Protein AF-A0ABD6MCD5-F1 (afdb_monomer_lite)

Sequence (245 aa):
MKTPCPHPTKSRYATLEAANKAAHRVTHQAGLPLRPYECPCSWWHLTKTPAPAALPTASDATLADIQRLASLPDIDFRNIVAADARGEGKPGDRGALRAKQNLTRWKRCLGQLHKDLNDQFQENRGNPSLLAEDWRKRATGYRETLALRLSESRRLKAEVHAEMVRNQEYKKHDAEVAAAAGATVQELRAHAGEVAKERLINAHQPEFRRYLIDAYAELGISLPARIRRRIAESATEVLTEGQAS

pLDDT: mean 87.68, std 11.64, range [43.66, 98.38]

Foldseek 3Di:
DFDPFPCPPFDWAQDLVVQVVVQVVCCVPVVQRWHWDQTSRRTITIDSPDPCPPQQALVLADPVLLVVLLPDDLVVVLVQLLCVLVVNHDSHSSSSCLDPSNLVSSLVSLVVVLVVLVVVVVVLPPVPDPVSVSVVVVSVSSNVSSVVSNVSSVVSNVVVVVVVVVVVVVVVVLQVVQVVVVHGSVVVVVVVVVVVVVVVCVVCVVVVLVVVCVVCVVVVHDDDPVSVVVVVVVVVVVVVVVVVD

Radius of gyration: 32.12 Å; chains: 1; bounding box: 72×56×84 Å

Structure (mmCIF, N/CA/C/O backbone):
data_AF-A0ABD6MCD5-F1
#
_entry.id   AF-A0ABD6MCD5-F1
#
loop_
_atom_site.group_PDB
_atom_site.id
_atom_site.type_symbol
_atom_site.label_atom_id
_atom_site.label_alt_id
_atom_site.label_comp_id
_atom_site.label_asym_id
_atom_site.label_entity_id
_atom_site.label_seq_id
_atom_site.pdbx_PDB_ins_code
_atom_site.Cartn_x
_atom_site.Cartn_y
_atom_site.Cartn_z
_atom_site.occupancy
_atom_site.B_iso_or_equiv
_atom_site.auth_seq_id
_atom_site.auth_comp_id
_atom_site.auth_asym_id
_atom_site.auth_atom_id
_atom_site.pdbx_PDB_model_num
ATOM 1 N N . MET A 1 1 ? -17.722 41.455 2.560 1.00 50.22 1 MET A N 1
ATOM 2 C CA . MET A 1 1 ? -18.862 40.829 3.270 1.00 50.22 1 MET A CA 1
ATOM 3 C C . MET A 1 1 ? -18.398 39.488 3.825 1.00 50.22 1 MET A C 1
ATOM 5 O O . MET A 1 1 ? -17.823 38.728 3.063 1.00 50.22 1 MET A O 1
ATOM 9 N N . LYS A 1 2 ? -18.547 39.221 5.132 1.00 54.47 2 LYS A N 1
ATOM 10 C CA . LYS A 1 2 ? -18.167 37.922 5.724 1.00 54.47 2 LYS A CA 1
ATOM 11 C C . LYS A 1 2 ? -19.252 36.892 5.418 1.00 54.47 2 LYS A C 1
ATOM 13 O O . LYS A 1 2 ? -20.419 37.151 5.700 1.00 54.47 2 LYS A O 1
ATOM 18 N N . THR A 1 3 ? -18.869 35.749 4.863 1.00 74.19 3 THR A N 1
ATOM 19 C CA . THR A 1 3 ? -19.780 34.632 4.595 1.00 74.19 3 THR A CA 1
ATOM 20 C C . THR A 1 3 ? -20.388 34.146 5.919 1.00 74.19 3 THR A C 1
ATOM 22 O O . THR A 1 3 ? -19.634 33.924 6.876 1.00 74.19 3 THR A O 1
ATOM 25 N N . PRO A 1 4 ? -21.723 34.002 6.032 1.00 80.38 4 PRO A N 1
ATOM 26 C CA . PRO A 1 4 ? -22.342 33.466 7.239 1.00 80.38 4 PRO A CA 1
ATOM 27 C C . PRO A 1 4 ? -21.796 32.065 7.524 1.00 80.38 4 PRO A C 1
ATOM 29 O O . PRO A 1 4 ? -21.565 31.271 6.611 1.00 80.38 4 PRO A O 1
ATOM 32 N N . CYS A 1 5 ? -21.544 31.769 8.800 1.00 80.50 5 CYS A N 1
ATOM 33 C CA . CYS A 1 5 ? -20.981 30.478 9.171 1.00 80.50 5 CYS A CA 1
ATOM 34 C C . CYS A 1 5 ? -21.972 29.354 8.830 1.00 80.50 5 CYS A C 1
ATOM 36 O O . CYS A 1 5 ? -23.106 29.412 9.305 1.00 80.50 5 CYS A O 1
ATOM 38 N N . PRO A 1 6 ? -21.554 28.303 8.099 1.00 81.00 6 PRO A N 1
ATOM 39 C CA . PRO A 1 6 ? -22.401 27.140 7.823 1.00 81.00 6 PRO A CA 1
ATOM 40 C C . PRO A 1 6 ? -22.772 26.353 9.092 1.00 81.00 6 PRO A C 1
ATOM 42 O O . PRO A 1 6 ? -23.661 25.505 9.067 1.00 81.00 6 PRO A O 1
ATOM 45 N N . HIS A 1 7 ? -22.098 26.618 10.217 1.00 79.88 7 HIS A N 1
ATOM 46 C CA . HIS A 1 7 ? -22.326 25.957 11.500 1.00 79.88 7 HIS A CA 1
ATOM 47 C C . HIS A 1 7 ? -22.384 26.974 12.655 1.00 79.88 7 HIS A C 1
ATOM 49 O O . HIS A 1 7 ? -21.466 27.025 13.478 1.00 79.88 7 HIS A O 1
ATOM 55 N N . PRO A 1 8 ? -23.450 27.788 12.747 1.00 81.44 8 PRO A N 1
ATOM 56 C CA . PRO A 1 8 ? -23.533 28.886 13.715 1.00 81.44 8 PRO A CA 1
ATOM 57 C C . PRO A 1 8 ? -23.581 28.415 15.177 1.00 81.44 8 PRO A C 1
ATOM 59 O O . PRO A 1 8 ? -23.237 29.174 16.076 1.00 81.44 8 PRO A O 1
ATOM 62 N N . THR A 1 9 ? -23.969 27.161 15.419 1.00 82.88 9 THR A N 1
ATOM 63 C CA . THR A 1 9 ? -24.067 26.556 16.755 1.00 82.88 9 THR A CA 1
ATOM 64 C C . THR A 1 9 ? -22.743 25.994 17.279 1.00 82.88 9 THR A C 1
ATOM 66 O O . THR A 1 9 ? -22.656 25.631 18.450 1.00 82.88 9 THR A O 1
ATOM 69 N N . LYS A 1 10 ? -21.700 25.895 16.442 1.00 83.88 10 LYS A N 1
ATOM 70 C CA . LYS A 1 10 ? -20.384 25.399 16.869 1.00 83.88 10 LYS A CA 1
ATOM 71 C C . LYS A 1 10 ? -19.563 26.519 17.502 1.00 83.88 10 LYS A C 1
ATOM 73 O O . LYS A 1 10 ? -19.520 27.634 16.983 1.00 83.88 10 LYS A O 1
ATOM 78 N N . SER A 1 11 ? -18.814 26.186 18.553 1.00 88.62 11 SER A N 1
ATOM 79 C CA . SER A 1 1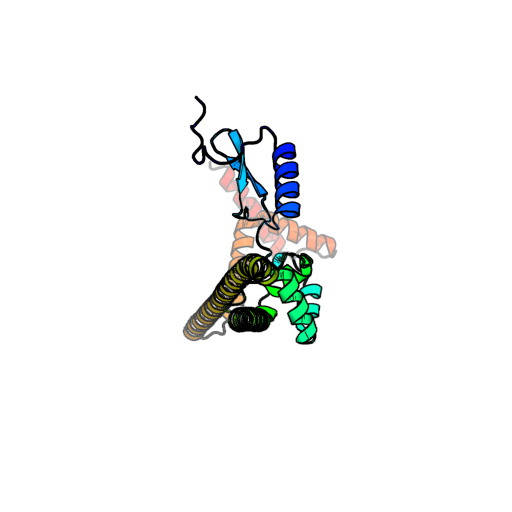1 ? -17.797 27.074 19.126 1.00 88.62 11 SER A CA 1
ATOM 80 C C . SER A 1 11 ? -16.834 27.576 18.046 1.00 88.62 11 SER A C 1
ATOM 82 O O . SER A 1 11 ? -16.427 26.803 17.172 1.00 88.62 11 SER A O 1
ATOM 84 N N . ARG A 1 12 ? -16.484 28.864 18.120 1.00 92.31 12 ARG A N 1
ATOM 85 C CA . ARG A 1 12 ? -15.612 29.580 17.177 1.00 92.31 12 ARG A CA 1
ATOM 86 C C . ARG A 1 12 ? -14.391 30.145 17.901 1.00 92.31 12 ARG A C 1
ATOM 88 O O . ARG A 1 12 ? -14.530 30.670 19.004 1.00 92.31 12 ARG A O 1
ATOM 95 N N . TYR A 1 13 ? -13.221 30.069 17.277 1.00 94.25 13 TYR A N 1
ATOM 96 C CA . TYR A 1 13 ? -11.951 30.528 17.845 1.00 94.25 13 TYR A CA 1
ATOM 97 C C . TYR A 1 13 ? -11.236 31.456 16.862 1.00 94.25 13 TYR A C 1
ATOM 99 O O . TYR A 1 13 ? -11.195 31.182 15.663 1.00 94.25 13 TYR A O 1
ATOM 107 N N . ALA A 1 14 ? -10.712 32.575 17.365 1.00 91.31 14 ALA A N 1
ATOM 108 C CA . ALA A 1 14 ? -10.082 33.599 16.529 1.00 91.31 14 ALA A CA 1
ATOM 109 C C . ALA A 1 14 ? -8.729 33.145 15.959 1.00 91.31 14 ALA A C 1
ATOM 111 O O . ALA A 1 14 ? -8.328 33.592 14.892 1.00 91.31 14 ALA A O 1
ATOM 112 N N . THR A 1 15 ? -8.031 32.248 16.660 1.00 93.12 15 THR A N 1
ATOM 113 C CA . THR A 1 15 ? -6.702 31.761 16.281 1.00 93.12 15 THR A CA 1
ATOM 114 C C . THR A 1 15 ? -6.644 30.237 16.317 1.00 93.12 15 THR A C 1
ATOM 116 O O . THR A 1 15 ? -7.349 29.589 17.101 1.00 93.12 15 THR A O 1
ATOM 119 N N . LEU A 1 16 ? -5.752 29.666 15.502 1.00 90.69 16 LEU A N 1
ATOM 120 C CA . LEU A 1 16 ? -5.447 28.234 15.507 1.00 90.69 16 LEU A CA 1
ATOM 121 C C . LEU A 1 16 ? -4.972 27.764 16.891 1.00 90.69 16 LEU A C 1
ATOM 123 O O . LEU A 1 16 ? -5.371 26.699 17.354 1.00 90.69 16 LEU A O 1
ATOM 127 N N . GLU A 1 17 ? -4.166 28.567 17.589 1.00 90.62 17 GLU A N 1
ATOM 128 C CA . GLU A 1 17 ? -3.659 28.231 18.924 1.00 90.62 17 GLU A CA 1
ATOM 129 C C . GLU A 1 17 ? -4.789 28.092 19.958 1.00 90.62 17 GLU A C 1
ATOM 131 O O . GLU A 1 17 ? -4.829 27.118 20.713 1.00 90.62 17 GLU A O 1
ATOM 136 N N . ALA A 1 18 ? -5.753 29.021 19.963 1.00 90.25 18 ALA A N 1
ATOM 137 C CA . ALA A 1 18 ? -6.913 28.950 20.849 1.00 90.25 18 ALA A CA 1
ATOM 138 C C . ALA A 1 18 ? -7.783 27.721 20.543 1.00 90.25 18 ALA A C 1
ATOM 140 O O . ALA A 1 18 ? -8.255 27.041 21.459 1.00 90.25 18 ALA A O 1
ATOM 141 N N . ALA A 1 19 ? -7.946 27.401 19.258 1.00 91.62 19 ALA A N 1
ATOM 142 C CA . ALA A 1 19 ? -8.686 26.230 18.814 1.00 91.62 19 ALA A CA 1
ATOM 143 C C . ALA A 1 19 ? -7.975 24.919 19.208 1.00 91.62 19 ALA A C 1
ATOM 145 O O . ALA A 1 19 ? -8.620 24.007 19.719 1.00 91.62 19 ALA A O 1
ATOM 146 N N . ASN A 1 20 ? -6.647 24.841 19.070 1.00 86.25 20 ASN A N 1
ATOM 147 C CA . ASN A 1 20 ? -5.841 23.703 19.528 1.00 86.25 20 ASN A CA 1
ATOM 148 C C . ASN A 1 20 ? -5.942 23.503 21.046 1.00 86.25 20 ASN A C 1
ATOM 150 O O . ASN A 1 20 ? -6.197 22.391 21.506 1.00 86.25 20 ASN A O 1
ATOM 154 N N . LYS A 1 21 ? -5.819 24.573 21.843 1.00 87.44 21 LYS A N 1
ATOM 155 C CA . LYS A 1 21 ? -5.989 24.496 23.307 1.00 87.44 21 LYS A CA 1
ATOM 156 C C . LYS A 1 21 ? -7.377 23.972 23.688 1.00 87.44 21 LYS A C 1
ATOM 158 O O . LYS A 1 21 ? -7.499 23.140 24.588 1.00 87.44 21 LYS A O 1
ATOM 163 N N . ALA A 1 22 ? -8.424 24.417 22.993 1.00 89.31 22 ALA A N 1
ATOM 164 C CA . ALA A 1 22 ? -9.779 23.921 23.208 1.00 89.31 22 ALA A CA 1
ATOM 165 C C . ALA A 1 22 ? -9.942 22.450 22.787 1.00 89.31 22 ALA A C 1
ATOM 167 O O . ALA A 1 22 ? -10.543 21.669 23.523 1.00 89.31 22 ALA A O 1
ATOM 168 N N . ALA A 1 23 ? -9.361 22.054 21.653 1.00 85.56 23 ALA A N 1
ATOM 169 C CA . ALA A 1 23 ? -9.350 20.674 21.179 1.00 85.56 23 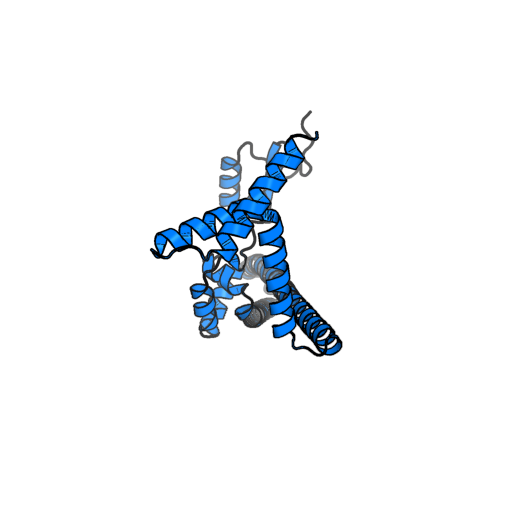ALA A CA 1
ATOM 170 C C . ALA A 1 23 ? -8.693 19.725 22.191 1.00 85.56 23 ALA A C 1
ATOM 172 O O . ALA A 1 23 ? -9.277 18.695 22.531 1.00 85.56 23 ALA A O 1
ATOM 173 N N . HIS A 1 24 ? -7.531 20.099 22.736 1.00 80.12 24 HIS A N 1
ATOM 174 C CA . HIS A 1 24 ? -6.849 19.334 23.782 1.00 80.12 24 HIS A CA 1
ATOM 175 C C . HIS A 1 24 ? -7.705 19.194 25.042 1.00 80.12 24 HIS A C 1
ATOM 177 O O . HIS A 1 24 ? -7.840 18.092 25.570 1.00 80.12 24 HIS A O 1
ATOM 183 N N . ARG A 1 25 ? -8.341 20.284 25.490 1.00 80.31 25 ARG A N 1
ATOM 184 C CA . ARG A 1 25 ? -9.218 20.265 26.669 1.00 80.31 25 ARG A CA 1
ATOM 185 C C . ARG A 1 25 ? -10.399 19.311 26.489 1.00 80.31 25 ARG A C 1
ATOM 187 O O . ARG A 1 25 ? -10.657 18.497 27.368 1.00 80.31 25 ARG A O 1
ATOM 194 N N . VAL A 1 26 ? -11.085 19.376 25.348 1.00 78.12 26 VAL A N 1
ATOM 195 C CA . VAL A 1 26 ? -12.234 18.500 25.065 1.00 78.12 26 VAL A CA 1
ATOM 196 C C . VAL A 1 26 ? -11.796 17.048 24.875 1.00 78.12 26 VAL A C 1
ATOM 198 O O . VAL A 1 26 ? -12.474 16.143 25.354 1.00 78.12 26 VAL A O 1
ATOM 201 N N . THR A 1 27 ? -10.640 16.819 24.251 1.00 73.81 27 THR A N 1
ATOM 202 C CA . THR A 1 27 ? -10.062 15.474 24.113 1.00 73.81 27 THR A CA 1
ATOM 203 C C . THR A 1 27 ? -9.783 14.860 25.483 1.00 73.81 27 THR A C 1
ATOM 205 O O . THR A 1 27 ? -10.139 13.711 25.719 1.00 73.81 27 THR A O 1
ATOM 208 N N . HIS A 1 28 ? -9.222 15.639 26.409 1.00 67.25 28 HIS A N 1
ATOM 209 C CA . HIS A 1 28 ? -8.926 15.182 27.765 1.00 67.25 28 HIS A CA 1
ATOM 210 C C . HIS A 1 28 ? -10.188 14.980 28.622 1.00 67.25 28 HIS A C 1
ATOM 212 O O . HIS A 1 28 ? -10.245 14.051 29.418 1.00 67.25 28 HIS A O 1
ATOM 218 N N . GLN A 1 29 ? -11.200 15.844 28.493 1.00 67.06 29 GLN A N 1
ATOM 219 C CA . GLN A 1 29 ? -12.406 15.795 29.333 1.00 67.06 29 GLN A CA 1
ATOM 220 C C . GLN A 1 29 ? -13.462 14.803 28.840 1.00 67.06 29 GLN A C 1
ATOM 222 O O . GLN A 1 29 ? -14.132 14.171 29.647 1.00 67.06 29 GLN A O 1
ATOM 227 N N . ALA A 1 30 ? -13.638 14.693 27.525 1.00 66.94 30 ALA A N 1
ATOM 228 C CA . ALA A 1 30 ? -14.713 13.913 26.916 1.00 66.94 30 ALA A CA 1
ATOM 229 C C . ALA A 1 30 ? -14.206 12.684 26.148 1.00 66.94 30 ALA A C 1
ATOM 231 O O . ALA A 1 30 ? -15.011 11.975 25.548 1.00 66.94 30 ALA A O 1
ATOM 232 N N . GLY A 1 31 ? -12.886 12.460 26.093 1.00 60.09 31 GLY A N 1
ATOM 233 C CA . GLY A 1 31 ? -12.283 11.364 25.324 1.00 60.09 31 GLY A CA 1
ATOM 234 C C . GLY A 1 31 ? -12.513 11.472 23.813 1.00 60.09 31 GLY A C 1
ATOM 235 O O . GLY A 1 31 ? -12.355 10.491 23.090 1.00 60.09 31 GLY A O 1
ATOM 236 N N . LEU A 1 32 ? -12.930 12.645 23.327 1.00 69.56 32 LEU A N 1
ATOM 237 C CA . LEU A 1 32 ? -13.276 12.883 21.930 1.00 69.56 32 LEU A CA 1
ATOM 238 C C . LEU A 1 32 ? -12.130 13.638 21.254 1.00 69.56 32 LEU A C 1
ATOM 240 O O . LEU A 1 32 ? -12.009 14.842 21.489 1.00 69.56 32 LEU A O 1
ATOM 244 N N . PRO A 1 33 ? -11.310 12.982 20.412 1.00 73.81 33 PRO A N 1
ATOM 245 C CA . PRO A 1 33 ? -10.256 13.667 19.682 1.00 73.81 33 PRO A CA 1
ATOM 246 C C . PRO A 1 33 ? -10.891 14.650 18.695 1.00 73.81 33 PRO A C 1
ATOM 248 O O . PRO A 1 33 ? -11.442 14.263 17.664 1.00 73.81 33 PRO A O 1
ATOM 251 N N . LEU A 1 34 ? -10.846 15.935 19.038 1.00 82.62 34 LEU A N 1
ATOM 252 C CA . LEU A 1 34 ? -11.282 17.022 18.169 1.00 82.62 34 LEU A CA 1
ATOM 253 C C . LEU A 1 34 ? -10.072 17.659 17.498 1.00 82.62 34 LEU A C 1
ATOM 255 O O . LEU A 1 34 ? -8.979 17.682 18.060 1.00 82.62 34 LEU A O 1
ATOM 259 N N . ARG A 1 35 ? -10.266 18.208 16.300 1.00 78.62 35 ARG A N 1
ATOM 260 C CA . ARG A 1 35 ? -9.246 19.004 15.611 1.00 78.62 35 ARG A CA 1
ATOM 261 C C . ARG A 1 35 ? -9.811 20.337 15.148 1.00 78.62 35 ARG A C 1
ATOM 263 O O . ARG A 1 35 ? -10.985 20.391 14.773 1.00 78.62 35 ARG A O 1
ATOM 270 N N . PRO A 1 36 ? -9.003 21.403 15.164 1.00 89.06 36 PRO A N 1
ATOM 271 C CA . PRO A 1 36 ? -9.406 22.665 14.582 1.00 89.06 36 PRO A CA 1
ATOM 272 C C . PRO A 1 36 ? -9.358 22.613 13.050 1.00 89.06 36 PRO A C 1
ATOM 274 O O . PRO A 1 36 ? -8.487 21.970 12.469 1.00 89.06 36 PRO A O 1
ATOM 277 N N . TYR A 1 37 ? -10.286 23.307 12.398 1.00 86.38 37 TYR A N 1
ATOM 278 C CA . TYR A 1 37 ? -10.262 23.589 10.963 1.00 86.38 37 TYR A CA 1
ATOM 279 C C . TYR A 1 37 ? -10.698 25.033 10.716 1.00 86.38 37 TYR A C 1
ATOM 281 O O . TYR A 1 37 ? -11.524 25.570 11.464 1.00 86.38 37 TYR A O 1
ATOM 289 N N . GLU A 1 38 ? -10.143 25.657 9.680 1.00 88.56 38 GLU A N 1
ATOM 290 C CA . GLU A 1 38 ? -10.543 26.995 9.257 1.00 88.56 38 GLU A CA 1
ATOM 291 C C . GLU A 1 38 ? -11.821 26.904 8.416 1.00 88.56 38 GLU A C 1
ATOM 293 O O . GLU A 1 38 ? -11.911 26.150 7.447 1.00 88.56 38 GLU A O 1
ATOM 298 N N . CYS A 1 39 ? -12.852 27.627 8.836 1.00 86.31 39 CYS A N 1
ATOM 299 C CA . CYS A 1 39 ? -14.164 27.618 8.202 1.00 86.31 39 CYS A CA 1
ATOM 300 C C . CYS A 1 39 ? -14.294 28.791 7.218 1.00 86.31 39 CYS A C 1
ATOM 302 O O . CYS A 1 39 ? -13.688 29.838 7.453 1.00 86.31 39 CYS A O 1
ATOM 304 N N . PRO A 1 40 ? -15.158 28.704 6.186 1.00 85.56 40 PRO A N 1
ATOM 305 C CA . PRO A 1 40 ? -15.436 29.823 5.277 1.00 85.56 40 PRO A CA 1
ATOM 306 C C . PRO A 1 40 ? -15.871 31.139 5.948 1.00 85.56 40 PRO A C 1
ATOM 308 O O . PRO A 1 40 ? -15.858 32.186 5.309 1.00 85.56 40 PRO A O 1
ATOM 311 N N . CYS A 1 41 ? -16.257 31.111 7.229 1.00 84.75 41 CYS A N 1
ATOM 312 C CA . CYS A 1 41 ? -16.548 32.307 8.022 1.00 84.75 41 CYS A CA 1
ATOM 313 C C . CYS A 1 41 ? -15.307 33.000 8.622 1.00 84.75 41 CYS A C 1
ATOM 315 O O . CYS A 1 41 ? -15.470 33.947 9.395 1.00 84.75 41 CYS A O 1
ATOM 317 N N . SER A 1 42 ? -14.094 32.531 8.304 1.00 87.38 42 SER A N 1
ATOM 318 C CA . SER A 1 42 ? -12.803 33.018 8.826 1.00 87.38 42 SER A CA 1
ATOM 319 C C . SER A 1 42 ? -12.583 32.785 10.327 1.00 87.38 42 SER A C 1
ATOM 321 O O . SER A 1 42 ? -11.743 33.436 10.944 1.00 87.38 42 SER A O 1
ATOM 323 N N . TRP A 1 43 ? -13.345 31.874 10.936 1.00 92.25 43 TRP A N 1
ATOM 324 C CA . TRP A 1 43 ? -13.120 31.405 12.303 1.00 92.25 43 TRP A CA 1
ATOM 325 C C . TRP A 1 43 ? -12.651 29.953 12.295 1.00 92.25 43 TRP A C 1
ATOM 327 O O . TRP A 1 43 ? -13.033 29.160 11.431 1.00 92.25 43 TRP A O 1
ATOM 337 N N . TRP A 1 44 ? -11.882 29.586 13.315 1.00 92.19 44 TRP A N 1
ATOM 338 C CA . TRP A 1 44 ? -11.527 28.199 13.576 1.00 92.19 44 TRP A CA 1
ATOM 339 C C . TRP A 1 44 ? -12.667 27.506 14.316 1.00 92.19 44 TRP A C 1
ATOM 341 O O . TRP A 1 44 ? -13.185 28.027 15.304 1.00 92.19 44 TRP A O 1
ATOM 351 N N . HIS A 1 45 ? -13.043 26.316 13.865 1.00 91.81 45 HIS A N 1
ATOM 352 C CA . HIS A 1 45 ? -14.035 25.468 14.520 1.00 91.81 45 HIS A CA 1
ATOM 353 C C . HIS A 1 45 ? -13.429 24.117 14.867 1.00 91.81 45 HIS A C 1
ATOM 355 O O . HIS A 1 45 ? -12.460 23.687 14.250 1.00 91.81 45 HIS A O 1
ATOM 361 N N . LEU A 1 46 ? -14.021 23.425 15.839 1.00 89.56 46 LEU A N 1
ATOM 362 C CA . LEU A 1 46 ? -13.642 22.053 16.149 1.00 89.56 46 LEU A CA 1
ATOM 363 C C . LEU A 1 46 ? -14.481 21.075 15.339 1.00 89.56 46 LEU A C 1
ATOM 365 O O . LEU A 1 46 ? -15.701 21.214 15.209 1.00 89.56 46 LEU A O 1
ATOM 369 N N . THR A 1 47 ? -13.821 20.053 14.819 1.00 82.44 47 THR A N 1
ATOM 370 C CA . THR A 1 47 ? -14.468 18.950 14.130 1.00 82.44 47 THR A CA 1
ATOM 371 C C . THR A 1 47 ? -14.010 17.616 14.706 1.00 82.44 47 THR A C 1
ATOM 373 O O . THR A 1 47 ? -12.858 17.454 15.110 1.00 82.44 47 THR A O 1
ATOM 376 N N . LYS A 1 48 ? -14.950 16.669 14.764 1.00 76.38 48 LYS A N 1
ATOM 377 C CA . LYS A 1 48 ? -14.665 15.243 14.975 1.00 76.38 48 LYS A CA 1
ATOM 378 C C . LYS A 1 48 ? -14.172 14.592 13.687 1.00 76.38 48 LYS A C 1
ATOM 380 O O . LYS A 1 48 ? -13.507 13.567 13.734 1.00 76.38 48 LYS A O 1
ATOM 385 N N . THR A 1 49 ? -14.530 15.178 12.543 1.00 59.25 49 THR A N 1
ATOM 386 C CA . THR A 1 49 ? -14.093 14.716 11.235 1.00 59.25 49 THR A CA 1
ATOM 387 C C . THR A 1 49 ? -12.595 14.958 11.159 1.00 59.25 49 THR A C 1
ATOM 389 O O . THR A 1 49 ? -12.183 16.118 11.198 1.00 59.25 49 THR A O 1
ATOM 392 N N . PRO A 1 50 ? -11.758 13.918 11.075 1.00 53.50 50 PRO A N 1
ATOM 393 C CA . PRO A 1 50 ? -10.349 14.144 10.833 1.00 53.50 50 PRO A CA 1
ATOM 394 C C . PRO A 1 50 ? -10.241 14.959 9.540 1.00 53.50 50 PRO A C 1
ATOM 396 O O . PRO A 1 50 ? -10.684 14.505 8.486 1.00 53.50 50 PRO A O 1
ATOM 399 N N . ALA A 1 51 ? -9.647 16.158 9.600 1.00 46.09 51 ALA A N 1
ATOM 400 C CA . ALA A 1 51 ? -8.935 16.645 8.424 1.00 46.09 51 ALA A CA 1
ATOM 401 C C . ALA A 1 51 ? -8.032 15.479 8.006 1.00 46.09 51 ALA A C 1
ATOM 403 O O . ALA A 1 51 ? -7.423 14.883 8.909 1.00 46.09 51 ALA A O 1
ATOM 404 N N . PRO A 1 52 ? -7.995 15.082 6.724 1.00 47.06 52 PRO A N 1
ATOM 405 C CA . PRO A 1 52 ? -7.144 13.988 6.312 1.00 47.06 52 PRO A CA 1
ATOM 406 C C . PRO A 1 52 ? -5.704 14.457 6.526 1.00 47.06 52 PRO A C 1
ATOM 408 O O . PRO A 1 52 ? -5.077 15.010 5.634 1.00 47.06 52 PRO A O 1
ATOM 411 N N . ALA A 1 53 ? -5.161 14.253 7.732 1.00 52.78 53 ALA A N 1
ATOM 412 C CA . ALA A 1 53 ? -3.748 13.972 7.860 1.00 52.78 53 ALA A CA 1
ATOM 413 C C . ALA A 1 53 ? -3.534 12.875 6.833 1.00 52.78 53 ALA A C 1
ATOM 415 O O . ALA A 1 53 ? -4.242 11.862 6.917 1.00 52.78 53 ALA A O 1
ATOM 416 N N . ALA A 1 54 ? -2.716 13.169 5.817 1.00 61.91 54 ALA A N 1
ATOM 417 C CA . ALA A 1 54 ? -2.516 12.289 4.681 1.00 61.91 54 ALA A CA 1
ATOM 418 C C . ALA A 1 54 ? -2.433 10.868 5.228 1.00 61.91 54 ALA A C 1
ATOM 420 O O . ALA A 1 54 ? -1.639 10.594 6.136 1.00 61.91 54 ALA A O 1
ATOM 421 N N . LEU A 1 55 ? -3.393 10.027 4.825 1.00 71.81 55 LEU A N 1
ATOM 422 C CA . LEU A 1 55 ? -3.413 8.659 5.313 1.00 71.81 55 LEU A CA 1
ATOM 423 C C . LEU A 1 55 ? -2.038 8.082 4.994 1.00 71.81 55 LEU A C 1
ATOM 425 O O . LEU A 1 55 ? -1.582 8.303 3.870 1.00 71.81 55 LEU A O 1
ATOM 429 N N . PRO A 1 56 ? -1.382 7.396 5.949 1.00 84.88 56 PRO A N 1
ATOM 430 C CA . PRO A 1 56 ? -0.097 6.799 5.658 1.00 84.88 56 PRO A CA 1
ATOM 431 C C . PRO A 1 56 ? -0.225 5.969 4.390 1.00 84.88 56 PRO A C 1
ATOM 433 O O . PRO A 1 56 ? -1.261 5.345 4.159 1.00 84.88 56 PRO A O 1
ATOM 436 N N . THR A 1 57 ? 0.800 5.973 3.566 1.00 89.94 57 THR A N 1
ATOM 437 C CA . THR A 1 57 ? 0.862 5.182 2.345 1.00 89.94 57 THR A CA 1
ATOM 438 C C . THR A 1 57 ? 2.075 4.268 2.405 1.00 89.94 57 THR A C 1
ATOM 440 O O . THR A 1 57 ? 2.916 4.372 3.296 1.00 89.94 57 THR A O 1
ATOM 443 N N . ALA A 1 58 ? 2.181 3.342 1.455 1.00 91.31 58 ALA A N 1
ATOM 444 C CA . ALA A 1 58 ? 3.334 2.452 1.399 1.00 91.31 58 ALA A CA 1
ATOM 445 C C . ALA A 1 58 ? 4.671 3.204 1.218 1.00 91.31 58 ALA A C 1
ATOM 447 O O . ALA A 1 58 ? 5.703 2.651 1.581 1.00 91.31 58 ALA A O 1
ATOM 448 N N . SER A 1 59 ? 4.668 4.446 0.708 1.00 91.75 59 SER A N 1
ATOM 449 C CA . SER A 1 59 ? 5.890 5.251 0.556 1.00 91.75 59 SER A CA 1
ATOM 450 C C . SER A 1 59 ? 6.444 5.788 1.874 1.00 91.75 59 SER A C 1
ATOM 452 O O . SER A 1 59 ? 7.586 6.232 1.905 1.00 91.75 59 SER A O 1
ATOM 454 N N . ASP A 1 60 ? 5.672 5.731 2.962 1.00 91.94 60 ASP A N 1
ATOM 455 C CA . ASP A 1 60 ? 6.133 6.153 4.290 1.00 91.94 60 ASP A CA 1
ATOM 456 C C . ASP A 1 60 ? 7.009 5.091 4.980 1.00 91.94 60 ASP A C 1
ATOM 458 O O . ASP A 1 60 ? 7.464 5.295 6.106 1.00 91.94 60 AS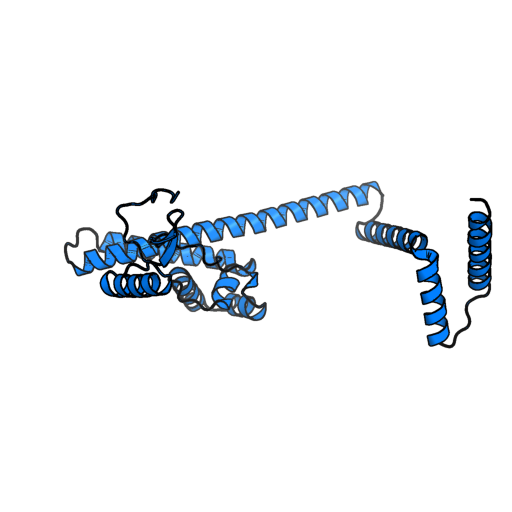P A O 1
ATOM 462 N N . ALA A 1 61 ? 7.220 3.939 4.334 1.00 95.75 61 ALA A N 1
ATOM 463 C CA . ALA A 1 61 ? 7.992 2.822 4.858 1.00 95.75 61 ALA A CA 1
ATOM 464 C C . ALA A 1 61 ? 9.211 2.518 3.989 1.00 95.75 61 ALA A C 1
ATOM 466 O O . ALA A 1 61 ? 9.148 2.529 2.759 1.00 95.75 61 ALA A O 1
ATOM 467 N N . THR A 1 62 ? 10.318 2.171 4.641 1.00 97.44 62 THR A N 1
ATOM 468 C CA . THR A 1 62 ? 11.499 1.650 3.949 1.00 97.44 62 THR A CA 1
ATOM 469 C C . THR A 1 62 ? 11.303 0.179 3.581 1.00 97.44 62 THR A C 1
ATOM 471 O O . THR A 1 62 ? 10.491 -0.524 4.184 1.00 97.44 62 THR A O 1
ATOM 474 N N . LEU A 1 63 ? 12.094 -0.344 2.638 1.00 96.75 63 LEU A N 1
ATOM 475 C CA . LEU A 1 63 ? 12.078 -1.780 2.327 1.00 96.75 63 LEU A CA 1
ATOM 476 C C . LEU A 1 63 ? 12.355 -2.643 3.574 1.00 96.75 63 LEU A C 1
ATOM 478 O O . LEU A 1 63 ? 11.712 -3.678 3.757 1.00 96.75 63 LEU A O 1
ATOM 482 N N . ALA A 1 64 ? 13.251 -2.184 4.453 1.00 97.12 64 ALA A N 1
ATOM 483 C CA . ALA A 1 64 ? 13.574 -2.854 5.708 1.00 97.12 64 ALA A CA 1
ATOM 484 C C . ALA A 1 64 ? 12.367 -2.917 6.660 1.00 97.12 64 ALA A C 1
ATOM 486 O O . ALA A 1 64 ? 12.119 -3.962 7.259 1.00 97.12 64 ALA A O 1
ATOM 487 N N . ASP A 1 65 ? 11.567 -1.848 6.755 1.00 97.44 65 ASP A N 1
ATOM 488 C CA . ASP A 1 65 ? 10.328 -1.852 7.545 1.00 97.44 65 ASP A CA 1
ATOM 489 C C . ASP A 1 65 ? 9.331 -2.881 7.021 1.00 97.44 65 ASP A C 1
ATOM 491 O O . ASP A 1 65 ? 8.751 -3.649 7.792 1.00 97.44 65 ASP A O 1
ATOM 495 N N . ILE A 1 66 ? 9.154 -2.917 5.699 1.00 97.81 66 ILE A N 1
ATOM 496 C CA . ILE A 1 66 ? 8.204 -3.816 5.050 1.00 97.81 66 ILE A CA 1
ATOM 497 C C . ILE A 1 66 ? 8.616 -5.281 5.269 1.00 97.81 66 ILE A C 1
ATOM 499 O O . ILE A 1 66 ? 7.759 -6.118 5.575 1.00 97.81 66 ILE A O 1
ATOM 503 N N . GLN A 1 67 ? 9.907 -5.592 5.131 1.00 97.69 67 GLN A N 1
ATOM 504 C CA . GLN A 1 67 ? 10.453 -6.936 5.341 1.00 97.69 67 GLN A CA 1
ATOM 505 C C . GLN A 1 67 ? 10.393 -7.357 6.810 1.00 97.69 67 GLN A C 1
ATOM 507 O O . GLN A 1 67 ? 9.893 -8.443 7.101 1.00 97.69 67 GLN A O 1
ATOM 512 N N . ARG A 1 68 ? 10.808 -6.481 7.736 1.00 97.75 68 ARG A N 1
ATOM 513 C CA . ARG A 1 68 ? 10.701 -6.727 9.180 1.00 97.75 68 ARG A CA 1
ATOM 514 C C . ARG A 1 68 ? 9.263 -7.041 9.572 1.00 97.75 68 ARG A C 1
ATOM 516 O O . ARG A 1 68 ? 9.023 -8.010 10.282 1.00 97.75 68 ARG A O 1
ATOM 523 N N . LEU A 1 69 ? 8.301 -6.238 9.114 1.00 97.56 69 LEU A N 1
ATOM 524 C CA . LEU A 1 69 ? 6.890 -6.452 9.429 1.00 97.56 69 LEU A CA 1
ATOM 525 C C . LEU A 1 69 ? 6.379 -7.788 8.856 1.00 97.56 69 LEU A C 1
ATOM 527 O O . LEU A 1 69 ? 5.627 -8.497 9.523 1.00 97.56 69 LEU A O 1
ATOM 531 N N . ALA A 1 70 ? 6.809 -8.154 7.645 1.00 97.12 70 ALA A N 1
ATOM 532 C CA . ALA A 1 70 ? 6.433 -9.417 7.011 1.00 97.12 70 ALA A CA 1
ATOM 533 C C . ALA A 1 70 ? 6.940 -10.643 7.792 1.00 97.12 70 ALA A C 1
ATOM 535 O O . ALA A 1 70 ? 6.233 -11.649 7.851 1.00 97.12 70 ALA A O 1
ATOM 536 N N . SER A 1 71 ? 8.112 -10.550 8.431 1.00 97.44 71 SER A N 1
ATOM 537 C CA . SER A 1 71 ? 8.713 -11.644 9.205 1.00 97.44 71 SER A CA 1
ATOM 538 C C . SER A 1 71 ? 8.216 -11.759 10.650 1.00 97.44 71 SER A C 1
ATOM 540 O O . SER A 1 71 ? 8.553 -12.729 11.324 1.00 97.44 71 SER A O 1
ATOM 542 N N . LEU A 1 72 ? 7.445 -10.791 11.160 1.00 97.88 72 LEU A N 1
ATOM 543 C CA . LEU A 1 72 ? 6.959 -10.841 12.544 1.00 97.88 72 LEU A CA 1
ATOM 544 C C . LEU A 1 72 ? 6.027 -12.037 12.785 1.00 97.88 72 LEU A C 1
ATOM 546 O O . LEU A 1 72 ? 5.265 -12.392 11.882 1.00 97.88 72 LEU A O 1
ATOM 550 N N . PRO A 1 73 ? 5.981 -12.598 14.005 1.00 98.12 73 PRO A N 1
ATOM 551 C CA . PRO A 1 73 ? 4.915 -13.499 14.445 1.00 98.12 73 PRO A CA 1
ATOM 552 C C . PRO A 1 73 ? 3.517 -12.861 14.367 1.00 98.12 73 PRO A C 1
ATOM 554 O O . PRO A 1 73 ? 3.368 -11.639 14.393 1.00 98.12 73 PRO A O 1
ATOM 557 N N . ASP A 1 74 ? 2.465 -13.686 14.267 1.00 96.81 74 ASP A N 1
ATOM 558 C CA . ASP A 1 74 ? 1.077 -13.201 14.099 1.00 96.81 74 ASP A CA 1
ATOM 559 C C . ASP A 1 74 ? 0.605 -12.322 15.261 1.00 96.81 74 ASP A C 1
ATOM 561 O O . ASP A 1 74 ? -0.142 -11.366 15.037 1.00 96.81 74 ASP A O 1
ATOM 565 N N . ILE A 1 75 ? 1.078 -12.596 16.478 1.00 96.94 75 ILE A N 1
ATOM 566 C CA . ILE A 1 75 ? 0.734 -11.810 17.663 1.00 96.94 75 ILE A CA 1
ATOM 567 C C . ILE A 1 75 ? 1.342 -10.400 17.615 1.00 96.94 75 ILE A C 1
ATOM 569 O O . ILE A 1 75 ? 0.624 -9.416 17.794 1.00 96.94 75 ILE A O 1
ATOM 573 N N . ASP A 1 76 ? 2.621 -10.281 17.257 1.00 98.12 76 ASP A N 1
ATOM 574 C CA . ASP A 1 76 ? 3.322 -8.996 17.177 1.00 98.12 76 ASP A CA 1
ATOM 575 C C . ASP A 1 76 ? 2.813 -8.155 16.011 1.00 98.12 76 ASP A C 1
ATOM 577 O O . ASP A 1 76 ? 2.557 -6.957 16.151 1.00 98.12 76 ASP A O 1
ATOM 581 N N . PHE A 1 77 ? 2.570 -8.799 14.867 1.00 98.38 77 PHE A N 1
ATOM 582 C CA . PHE A 1 77 ? 1.945 -8.147 13.724 1.00 98.38 77 PHE A CA 1
ATOM 583 C C . PHE A 1 77 ? 0.570 -7.586 14.105 1.00 98.38 77 PHE A C 1
ATOM 585 O O . PHE A 1 77 ? 0.256 -6.433 13.810 1.00 98.38 77 PHE A O 1
ATOM 592 N N . ARG A 1 78 ? -0.252 -8.371 14.813 1.00 98.06 78 ARG A N 1
ATOM 593 C CA . ARG A 1 78 ? -1.573 -7.935 15.276 1.00 98.06 78 ARG A CA 1
ATOM 594 C C . ARG A 1 78 ? -1.492 -6.741 16.233 1.00 98.06 78 ARG A C 1
ATOM 596 O O . ARG A 1 78 ? -2.334 -5.849 16.126 1.00 98.06 78 ARG A O 1
ATOM 603 N N . ASN A 1 79 ? -0.491 -6.688 17.111 1.00 97.50 79 ASN A N 1
ATOM 604 C CA . ASN A 1 79 ? -0.268 -5.547 18.004 1.00 97.50 79 ASN A CA 1
ATOM 605 C C . ASN A 1 79 ? 0.010 -4.257 17.218 1.00 97.50 79 ASN A C 1
ATOM 607 O O . ASN A 1 79 ? -0.559 -3.209 17.527 1.00 97.50 79 ASN A O 1
ATOM 611 N N . ILE A 1 80 ? 0.802 -4.344 16.146 1.00 97.88 80 ILE A N 1
ATOM 612 C CA . ILE A 1 80 ? 1.067 -3.208 15.252 1.00 97.88 80 ILE A CA 1
ATOM 613 C C . ILE A 1 80 ? -0.206 -2.774 14.514 1.00 97.88 80 ILE A C 1
ATOM 615 O O . ILE A 1 80 ? -0.483 -1.579 14.408 1.00 97.88 80 ILE A O 1
ATOM 619 N N . VAL A 1 81 ? -1.030 -3.724 14.057 1.00 98.00 81 VAL A N 1
ATOM 620 C CA . VAL A 1 81 ? -2.331 -3.414 13.436 1.00 98.00 81 VAL A CA 1
ATOM 621 C C . VAL A 1 81 ? -3.256 -2.685 14.411 1.00 98.00 81 VAL A C 1
ATOM 623 O O . VAL A 1 81 ? -3.898 -1.707 14.028 1.00 98.00 81 VAL A O 1
ATOM 626 N N . ALA A 1 82 ? -3.317 -3.128 15.669 1.00 95.19 82 ALA A N 1
ATOM 627 C CA . ALA A 1 82 ? -4.109 -2.462 16.698 1.00 95.19 82 ALA A CA 1
ATOM 628 C C . ALA A 1 82 ? -3.600 -1.034 16.967 1.00 95.19 82 ALA A C 1
ATOM 630 O O . ALA A 1 82 ? -4.404 -0.106 17.048 1.00 95.19 82 ALA A O 1
ATOM 631 N N . ALA A 1 83 ? -2.279 -0.834 17.024 1.00 93.50 83 ALA A N 1
ATOM 632 C CA . ALA A 1 83 ? -1.679 0.491 17.168 1.00 93.50 83 ALA A CA 1
ATOM 633 C C . ALA A 1 83 ? -1.989 1.411 15.968 1.00 93.50 83 ALA A C 1
ATOM 635 O O . ALA A 1 83 ? -2.328 2.575 16.172 1.00 93.50 83 ALA A O 1
ATOM 636 N N . ASP A 1 84 ? -1.954 0.919 14.720 1.00 94.38 84 ASP A N 1
ATOM 637 C CA . ASP A 1 84 ? -2.376 1.703 13.540 1.00 94.38 84 ASP A CA 1
ATOM 638 C C . ASP A 1 84 ? -3.857 2.096 13.611 1.00 94.38 84 ASP A C 1
ATOM 640 O O . ASP A 1 84 ? -4.205 3.245 13.324 1.00 94.38 84 ASP A O 1
ATOM 644 N N . ALA A 1 85 ? -4.724 1.172 14.033 1.00 89.94 85 ALA A N 1
ATOM 645 C CA . ALA A 1 85 ? -6.152 1.432 14.192 1.00 89.94 85 ALA A CA 1
ATOM 646 C C . ALA A 1 85 ? -6.452 2.439 15.317 1.00 89.94 85 ALA A C 1
ATOM 648 O O . ALA A 1 85 ? -7.442 3.157 15.235 1.00 89.94 85 ALA A O 1
ATOM 649 N N . ARG A 1 86 ? -5.595 2.543 16.340 1.00 87.44 86 ARG A N 1
ATOM 650 C CA . ARG A 1 86 ? -5.678 3.594 17.372 1.00 87.44 86 ARG A CA 1
ATOM 651 C C . ARG A 1 86 ? -4.959 4.893 16.993 1.00 87.44 86 ARG A C 1
ATOM 653 O O . ARG A 1 86 ? -5.098 5.892 17.688 1.00 87.44 86 ARG A O 1
ATOM 660 N N . GLY A 1 87 ? -4.213 4.904 15.887 1.00 85.56 87 GLY A N 1
ATOM 661 C CA . GLY A 1 87 ? -3.398 6.050 15.475 1.00 85.56 87 GLY A CA 1
ATOM 662 C C . GLY A 1 87 ? -2.100 6.224 16.275 1.00 85.56 87 GLY A C 1
ATOM 663 O O . GLY A 1 87 ? -1.499 7.290 16.211 1.00 85.56 87 GLY A O 1
ATOM 664 N N . GLU A 1 88 ? -1.662 5.188 16.991 1.00 88.12 88 GLU A N 1
ATOM 665 C CA . GLU A 1 88 ? -0.483 5.165 17.873 1.00 88.12 88 GLU A CA 1
ATOM 666 C C . GLU A 1 88 ? 0.768 4.570 17.193 1.00 88.12 88 GLU A C 1
ATOM 668 O O . GLU A 1 88 ? 1.859 4.587 17.757 1.00 88.12 88 GLU A O 1
ATOM 673 N N . GLY A 1 89 ? 0.630 4.006 15.987 1.00 85.75 89 GLY A N 1
ATOM 674 C CA . GLY A 1 89 ? 1.733 3.353 15.273 1.00 85.75 89 GLY A CA 1
ATOM 675 C C . GLY A 1 89 ? 2.789 4.325 14.728 1.00 85.75 89 GLY A C 1
ATOM 676 O O . GLY A 1 89 ? 2.471 5.43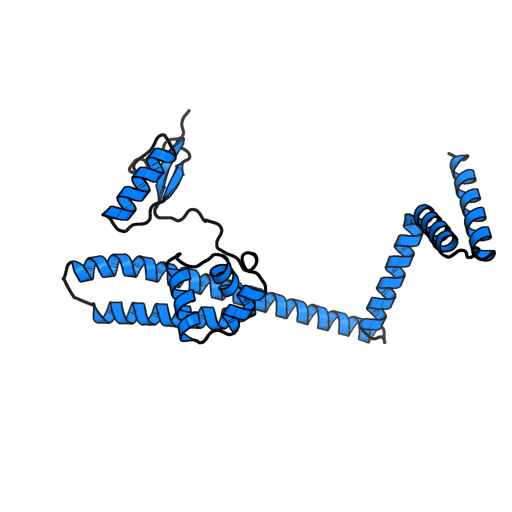8 14.299 1.00 85.75 89 GLY A O 1
ATOM 677 N N . LYS A 1 90 ? 4.047 3.872 14.663 1.00 91.25 90 LYS A N 1
ATOM 678 C CA . LYS A 1 90 ? 5.144 4.612 14.014 1.00 91.25 90 LYS A CA 1
ATOM 679 C C . LYS A 1 90 ? 4.870 4.770 12.508 1.00 91.25 90 LYS A C 1
ATOM 681 O O . LYS A 1 90 ? 4.333 3.835 11.912 1.00 91.25 90 LYS A O 1
ATOM 686 N N . PRO A 1 91 ? 5.268 5.883 11.860 1.00 90.56 91 PRO A N 1
ATOM 687 C CA . PRO A 1 91 ? 5.029 6.090 10.427 1.00 90.56 91 PRO A CA 1
ATOM 688 C C . PRO A 1 91 ? 5.492 4.922 9.542 1.00 90.56 91 PRO A C 1
ATOM 690 O O . PRO A 1 91 ? 4.695 4.429 8.749 1.00 90.56 91 PRO A O 1
ATOM 693 N N . GLY A 1 92 ? 6.704 4.398 9.768 1.00 94.62 92 GLY A N 1
ATOM 694 C CA . GLY A 1 92 ? 7.238 3.256 9.015 1.00 94.62 92 GLY A CA 1
ATOM 695 C C . GLY A 1 92 ? 6.420 1.970 9.173 1.00 94.62 92 GLY A C 1
ATOM 696 O O . GLY A 1 92 ? 6.122 1.308 8.185 1.00 94.62 92 GLY A O 1
ATOM 697 N N . ASP A 1 93 ? 5.957 1.647 10.387 1.00 96.56 93 ASP A N 1
ATOM 698 C CA . ASP A 1 93 ? 5.072 0.492 10.619 1.00 96.56 93 ASP A CA 1
ATOM 699 C C . ASP A 1 93 ? 3.730 0.661 9.894 1.00 96.56 93 ASP A C 1
ATOM 701 O O . ASP A 1 93 ? 3.211 -0.265 9.265 1.00 96.56 93 ASP A O 1
ATOM 705 N N . ARG A 1 94 ? 3.168 1.872 9.959 1.00 95.38 94 ARG A N 1
ATOM 706 C CA . ARG A 1 94 ? 1.886 2.195 9.329 1.00 95.38 94 ARG A CA 1
ATOM 707 C C . ARG A 1 94 ? 1.992 2.153 7.806 1.00 95.38 94 ARG A C 1
ATOM 709 O O . ARG A 1 94 ? 1.093 1.606 7.167 1.00 95.38 94 ARG A O 1
ATOM 716 N N . GLY A 1 95 ? 3.072 2.665 7.223 1.00 96.62 95 GLY A N 1
ATOM 717 C CA . GLY A 1 95 ? 3.343 2.515 5.795 1.00 96.62 95 GLY A CA 1
ATOM 718 C C . GLY A 1 95 ? 3.555 1.049 5.407 1.00 96.62 95 GLY A C 1
ATOM 719 O O . GLY A 1 95 ? 2.964 0.567 4.439 1.00 96.62 95 GLY A O 1
ATOM 720 N N . ALA A 1 96 ? 4.292 0.286 6.221 1.00 97.88 96 ALA A N 1
ATOM 721 C CA . ALA A 1 96 ? 4.610 -1.114 5.952 1.00 97.88 96 ALA A CA 1
ATOM 722 C C . ALA A 1 96 ? 3.370 -2.020 5.924 1.00 97.88 96 ALA A C 1
ATOM 724 O O . ALA A 1 96 ? 3.313 -2.955 5.120 1.00 97.88 96 ALA A O 1
ATOM 725 N N . LEU A 1 97 ? 2.344 -1.730 6.734 1.00 98.12 97 LEU A N 1
ATOM 726 C CA . LEU A 1 97 ? 1.052 -2.432 6.693 1.00 98.12 97 LEU A CA 1
ATOM 727 C C . LEU A 1 97 ? 0.351 -2.323 5.330 1.00 98.12 97 LEU A C 1
ATOM 729 O O . LEU A 1 97 ? -0.371 -3.238 4.928 1.00 98.12 97 LEU A O 1
ATOM 733 N N . ARG A 1 98 ? 0.577 -1.216 4.615 1.00 97.38 98 ARG A N 1
ATOM 734 C CA . ARG A 1 98 ? -0.064 -0.878 3.334 1.00 97.38 98 ARG A CA 1
ATOM 735 C C . ARG A 1 98 ? 0.718 -1.373 2.121 1.00 97.38 98 ARG A C 1
ATOM 737 O O . ARG A 1 98 ? 0.246 -1.249 0.993 1.00 97.38 98 ARG A O 1
ATOM 744 N N . ALA A 1 99 ? 1.890 -1.961 2.334 1.00 97.25 99 ALA A N 1
ATOM 745 C CA . ALA A 1 99 ? 2.683 -2.565 1.275 1.00 97.25 99 ALA A CA 1
ATOM 746 C C . ALA A 1 99 ? 2.050 -3.864 0.755 1.00 97.25 99 ALA A C 1
ATOM 748 O O . ALA A 1 99 ? 1.507 -4.657 1.529 1.00 97.25 99 ALA A O 1
ATOM 749 N N . LYS A 1 100 ? 2.200 -4.119 -0.556 1.00 96.81 100 LYS A N 1
ATOM 750 C CA . LYS A 1 100 ? 1.559 -5.229 -1.293 1.00 96.81 100 LYS A CA 1
ATOM 751 C C . LYS A 1 100 ? 1.664 -6.582 -0.570 1.00 96.81 100 LYS A C 1
ATOM 753 O O . LYS A 1 100 ? 0.664 -7.284 -0.442 1.00 96.81 100 LYS A O 1
ATOM 758 N N . GLN A 1 101 ? 2.845 -6.911 -0.043 1.00 96.62 101 GLN A N 1
ATOM 759 C CA . GLN A 1 101 ? 3.117 -8.183 0.641 1.00 96.62 101 GLN A CA 1
ATOM 760 C C . GLN A 1 101 ? 2.392 -8.355 1.987 1.00 96.62 101 GLN A C 1
ATOM 762 O O . GLN A 1 101 ? 2.065 -9.476 2.368 1.00 96.62 101 GLN A O 1
ATOM 767 N N . ASN A 1 102 ? 2.069 -7.262 2.684 1.00 98.06 102 ASN A N 1
ATOM 768 C CA . ASN A 1 102 ? 1.454 -7.302 4.014 1.00 98.06 102 ASN A CA 1
ATOM 769 C C . ASN A 1 102 ? -0.079 -7.169 3.974 1.00 98.06 102 ASN A C 1
ATOM 771 O O . ASN A 1 102 ? -0.750 -7.528 4.945 1.00 98.06 102 ASN A O 1
ATOM 775 N N . LEU A 1 103 ? -0.662 -6.730 2.848 1.00 97.31 103 LEU A N 1
ATOM 776 C CA . LEU A 1 103 ? -2.094 -6.410 2.730 1.00 97.31 103 LEU A CA 1
ATOM 777 C C . LEU A 1 103 ? -3.034 -7.559 3.125 1.00 97.31 103 LEU A C 1
ATOM 779 O O . LEU A 1 103 ? -4.064 -7.335 3.763 1.00 97.31 103 LEU A O 1
ATOM 783 N N . THR A 1 104 ? -2.719 -8.800 2.739 1.00 97.25 104 THR A N 1
ATOM 784 C CA . THR A 1 104 ? -3.569 -9.962 3.064 1.00 97.25 104 THR A CA 1
ATOM 785 C C . THR A 1 104 ? -3.603 -10.219 4.565 1.00 97.25 104 THR A C 1
ATOM 787 O O . THR A 1 104 ? -4.682 -10.401 5.136 1.00 97.25 104 THR A O 1
ATOM 790 N N . ARG A 1 105 ? -2.433 -10.184 5.206 1.00 98.00 105 ARG A N 1
ATOM 791 C CA . ARG A 1 105 ? -2.288 -10.393 6.645 1.00 98.00 105 ARG A CA 1
ATOM 792 C C . ARG A 1 105 ? -2.915 -9.246 7.433 1.00 98.00 105 ARG A C 1
ATOM 794 O O . ARG A 1 105 ? -3.672 -9.494 8.367 1.00 98.00 105 ARG A O 1
ATOM 801 N N . TRP A 1 106 ? -2.705 -8.009 6.985 1.00 98.31 106 TRP A N 1
ATOM 802 C CA . TRP A 1 106 ? -3.320 -6.812 7.556 1.00 98.31 106 TRP A CA 1
ATOM 803 C C . TRP A 1 106 ? -4.849 -6.872 7.534 1.00 98.31 106 TRP A C 1
ATOM 805 O O . TRP A 1 106 ? -5.475 -6.746 8.587 1.00 98.31 106 TRP A O 1
ATOM 815 N N . LYS A 1 107 ? -5.458 -7.171 6.376 1.00 98.12 107 LYS A N 1
ATOM 816 C CA . LYS A 1 107 ? -6.916 -7.345 6.250 1.00 98.12 107 LYS A CA 1
ATOM 817 C C . LYS A 1 107 ? -7.451 -8.399 7.225 1.00 98.12 107 LYS A C 1
ATOM 819 O O . LYS A 1 107 ? -8.486 -8.179 7.851 1.00 98.12 107 LYS A O 1
ATOM 824 N N . ARG A 1 108 ? -6.762 -9.540 7.351 1.00 98.31 108 ARG A N 1
ATOM 825 C CA . ARG A 1 108 ? -7.148 -10.626 8.266 1.00 98.31 108 ARG A CA 1
ATOM 826 C C . ARG A 1 108 ? -7.130 -10.159 9.725 1.00 98.31 108 ARG A C 1
ATOM 828 O O . ARG A 1 108 ? -8.125 -10.331 10.420 1.00 98.31 108 ARG A O 1
ATOM 835 N N . CYS A 1 109 ? -6.045 -9.523 10.168 1.00 98.31 109 CYS A N 1
ATOM 836 C CA . CYS A 1 109 ? -5.917 -9.015 11.537 1.00 98.31 109 CYS A CA 1
ATOM 837 C C . CYS A 1 109 ? -6.949 -7.926 11.860 1.00 98.31 109 CYS A C 1
ATOM 839 O O . CYS A 1 109 ? -7.543 -7.959 12.934 1.00 98.31 109 CYS A O 1
ATOM 841 N N . LEU A 1 110 ? -7.217 -7.003 10.929 1.00 98.12 110 LEU A N 1
ATOM 842 C CA . LEU A 1 110 ? -8.288 -6.013 11.079 1.00 98.12 110 LEU A CA 1
ATOM 843 C C . LEU A 1 110 ? -9.665 -6.676 11.220 1.00 98.12 110 LEU A C 1
ATOM 845 O O . LEU A 1 110 ? -10.469 -6.255 12.046 1.00 98.12 110 LEU A O 1
ATOM 849 N N . GLY A 1 111 ? -9.927 -7.728 10.437 1.00 97.81 111 GLY A N 1
ATOM 850 C CA . GLY A 1 111 ? -11.165 -8.501 10.522 1.00 97.81 111 GLY A CA 1
ATOM 851 C C . GLY A 1 111 ? -11.334 -9.168 11.885 1.00 97.81 111 GLY A C 1
ATOM 852 O O . GLY A 1 111 ? -12.413 -9.086 12.466 1.00 97.81 111 GLY A O 1
ATOM 853 N N . GLN A 1 112 ? -10.259 -9.750 12.425 1.00 98.19 112 GLN A N 1
ATOM 854 C CA . GLN A 1 112 ? -10.267 -10.344 13.761 1.00 98.19 112 GLN A CA 1
ATOM 855 C C . GLN A 1 112 ? -10.491 -9.291 14.851 1.00 98.19 112 GLN A C 1
ATOM 857 O O . GLN A 1 112 ? -11.350 -9.477 15.699 1.00 98.19 112 GLN A O 1
A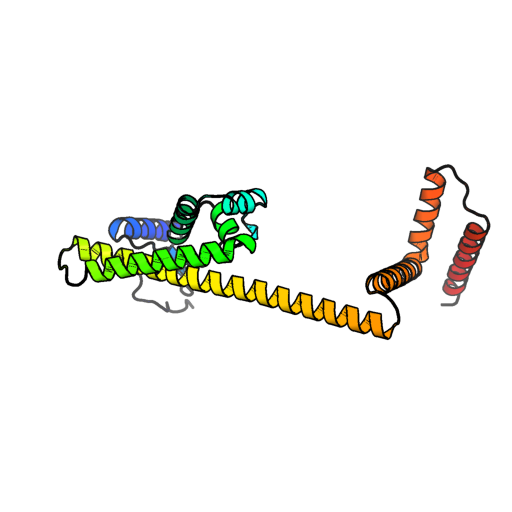TOM 862 N N . LEU A 1 113 ? -9.787 -8.153 14.807 1.00 97.44 113 LEU A N 1
ATOM 863 C CA . LEU A 1 113 ? -9.994 -7.060 15.768 1.00 97.44 113 LEU A CA 1
ATOM 864 C C . LEU A 1 113 ? -11.432 -6.530 15.735 1.00 97.44 113 LEU A C 1
ATOM 866 O O . LEU A 1 113 ? -12.009 -6.246 16.780 1.00 97.44 113 LEU A O 1
ATOM 870 N N . HIS A 1 114 ? -12.013 -6.410 14.541 1.00 96.62 114 HIS A N 1
ATOM 871 C CA . HIS A 1 114 ? -13.396 -5.974 14.383 1.00 96.62 114 HIS A CA 1
ATOM 872 C C . HIS A 1 114 ? -14.391 -7.012 14.921 1.00 96.62 114 HIS A C 1
ATOM 874 O O . HIS A 1 114 ? -15.393 -6.633 15.523 1.00 96.62 114 HIS A O 1
ATOM 880 N N . LYS A 1 115 ? -14.121 -8.309 14.723 1.00 97.50 115 LYS A N 1
ATOM 881 C CA . LYS A 1 115 ? -14.920 -9.393 15.302 1.00 97.50 115 LYS A CA 1
ATOM 882 C C . LYS A 1 115 ? -14.860 -9.357 16.830 1.00 97.50 115 LYS A C 1
ATOM 884 O O . LYS A 1 115 ? -15.905 -9.210 17.446 1.00 97.50 115 LYS A O 1
ATOM 889 N N . ASP A 1 116 ? -13.662 -9.370 17.410 1.00 97.56 116 ASP A N 1
ATOM 890 C CA . ASP A 1 116 ? -13.467 -9.377 18.865 1.00 97.56 116 ASP A CA 1
ATOM 891 C C . ASP A 1 116 ? -14.142 -8.174 19.538 1.00 97.56 116 ASP A C 1
ATOM 893 O O . ASP A 1 116 ? -14.743 -8.299 20.601 1.00 97.56 116 ASP A O 1
ATOM 897 N N . LEU A 1 117 ? -14.097 -6.999 18.901 1.00 96.19 117 LEU A N 1
ATOM 898 C CA . LEU A 1 117 ? -14.787 -5.814 19.404 1.00 96.19 117 LEU A CA 1
ATOM 899 C C . LEU A 1 117 ? -16.314 -5.981 19.390 1.00 96.19 117 LEU A C 1
ATOM 901 O O . LEU A 1 117 ? -16.987 -5.545 20.321 1.00 96.19 117 LEU A O 1
ATOM 905 N N . ASN A 1 118 ? -16.874 -6.598 18.347 1.00 95.69 118 ASN A N 1
ATOM 906 C CA . ASN A 1 118 ? -18.308 -6.881 18.289 1.00 95.69 118 ASN A CA 1
ATOM 907 C C . ASN A 1 118 ? -18.724 -7.940 19.311 1.00 95.69 118 ASN A C 1
ATOM 909 O O . ASN A 1 118 ? -19.794 -7.796 19.901 1.00 95.69 118 ASN A O 1
ATOM 913 N N . ASP A 1 119 ? -17.884 -8.947 19.549 1.00 97.31 119 ASP A N 1
ATOM 914 C CA . ASP A 1 119 ? -18.114 -9.959 20.580 1.00 97.31 119 ASP A CA 1
ATOM 915 C C . ASP A 1 119 ? -18.179 -9.278 21.966 1.00 97.31 119 ASP A C 1
ATOM 917 O O . ASP A 1 119 ? -19.171 -9.434 22.677 1.00 97.31 119 ASP A O 1
ATOM 921 N N . GLN A 1 120 ? -17.250 -8.358 22.273 1.00 95.56 120 GLN A N 1
ATOM 922 C CA . GLN A 1 120 ? -17.307 -7.536 23.497 1.00 95.56 120 GLN A CA 1
ATOM 923 C C . GLN A 1 120 ? -18.578 -6.671 23.590 1.00 95.56 120 GLN A C 1
ATOM 925 O O . GLN A 1 120 ? -19.116 -6.463 24.680 1.00 95.56 120 GLN A O 1
ATOM 930 N N . PHE A 1 121 ? -19.078 -6.143 22.464 1.00 94.31 121 PHE A N 1
ATOM 931 C CA . PHE A 1 121 ? -20.343 -5.395 22.440 1.00 94.31 121 PHE A CA 1
ATOM 932 C C . PHE A 1 121 ? -21.538 -6.285 22.796 1.00 94.31 121 PHE A C 1
ATOM 934 O O . PHE A 1 121 ? -22.459 -5.805 23.460 1.00 94.31 121 PHE A O 1
ATOM 941 N N . GLN A 1 122 ? -21.537 -7.549 22.361 1.00 93.81 122 GLN A N 1
ATOM 942 C CA . GLN A 1 122 ? -22.586 -8.507 22.717 1.00 93.81 122 GLN A CA 1
ATOM 943 C C . GLN A 1 122 ? -22.497 -8.916 24.186 1.00 93.81 122 GLN A C 1
ATOM 945 O O . GLN A 1 122 ? -23.519 -8.929 24.865 1.00 93.81 122 GLN A O 1
ATOM 950 N N . GLU A 1 123 ? -21.293 -9.163 24.699 1.00 92.44 123 GLU A N 1
ATOM 951 C CA . GLU A 1 123 ? -21.067 -9.486 26.115 1.00 92.44 123 GLU A CA 1
ATOM 952 C C . GLU A 1 123 ? -21.517 -8.351 27.049 1.00 92.44 123 GLU A C 1
ATOM 954 O O . GLU A 1 123 ? -22.102 -8.594 28.100 1.00 92.44 123 GLU A O 1
ATOM 959 N N . ASN A 1 124 ? -21.312 -7.092 26.648 1.00 89.31 124 ASN A N 1
ATOM 960 C CA . ASN A 1 124 ? -21.717 -5.912 27.421 1.00 89.31 124 ASN A CA 1
ATOM 961 C C . ASN A 1 124 ? -23.140 -5.423 27.102 1.00 89.31 124 ASN A C 1
ATOM 963 O O . ASN A 1 124 ? -23.529 -4.306 27.482 1.00 89.31 124 ASN A O 1
ATOM 967 N N . ARG A 1 125 ? -23.932 -6.221 26.380 1.00 91.62 125 ARG A N 1
ATOM 968 C CA . ARG A 1 125 ? -25.300 -5.858 26.012 1.00 91.62 125 ARG A CA 1
ATOM 969 C C . ARG A 1 125 ? -26.175 -5.786 27.260 1.00 91.62 125 ARG A C 1
ATOM 971 O O . ARG A 1 125 ? -26.227 -6.709 28.060 1.00 91.62 125 ARG A O 1
ATOM 978 N N . GLY A 1 126 ? -26.876 -4.668 27.426 1.00 89.81 126 GLY A N 1
ATOM 979 C CA . GLY A 1 126 ? -27.788 -4.467 28.554 1.00 89.81 126 GLY A CA 1
ATOM 980 C C . GLY A 1 126 ? -27.118 -4.112 29.885 1.00 89.81 126 GLY A C 1
ATOM 981 O O . GLY A 1 126 ? -27.836 -3.794 30.822 1.00 89.81 126 GLY A O 1
ATOM 982 N N . ASN A 1 127 ? -25.781 -4.081 29.978 1.00 93.81 127 ASN A N 1
ATOM 983 C CA . ASN A 1 127 ? -25.089 -3.588 31.174 1.00 93.81 127 ASN A CA 1
ATOM 984 C C . ASN A 1 127 ? -25.354 -2.071 31.344 1.00 93.81 127 ASN A C 1
ATOM 986 O O . ASN A 1 127 ? -24.929 -1.299 30.468 1.00 93.81 127 ASN A O 1
ATOM 990 N N . PRO A 1 128 ? -26.039 -1.629 32.421 1.00 93.25 128 PRO A N 1
ATOM 991 C CA . PRO A 1 128 ? -26.427 -0.232 32.619 1.00 93.25 128 PRO A CA 1
ATOM 992 C C . PRO A 1 128 ? -25.356 0.599 33.341 1.00 93.25 128 PRO A C 1
ATOM 994 O O . PRO A 1 128 ? -25.573 1.779 33.598 1.00 93.25 128 PRO A O 1
ATOM 997 N N . SER A 1 129 ? -24.211 0.009 33.702 1.00 94.88 129 SER A N 1
ATOM 998 C CA . SER A 1 129 ? -23.162 0.736 34.422 1.00 94.88 129 SER A CA 1
ATOM 999 C C . SER A 1 129 ? -22.590 1.894 33.594 1.00 94.88 129 SER A C 1
ATOM 1001 O O . SER A 1 129 ? -22.415 1.790 32.377 1.00 94.88 129 SER A O 1
ATOM 1003 N N . LEU A 1 130 ? -22.222 2.986 34.275 1.00 90.50 130 LEU A N 1
ATOM 1004 C CA . LEU A 1 130 ? -21.566 4.143 33.649 1.00 90.50 130 LEU A CA 1
ATOM 1005 C C . LEU A 1 130 ? -20.248 3.753 32.964 1.00 90.50 130 LEU A C 1
ATOM 1007 O O . LEU A 1 130 ? -19.922 4.280 31.902 1.00 90.50 130 LEU A O 1
ATOM 1011 N N . LEU A 1 131 ? -19.520 2.786 33.533 1.00 87.62 131 LEU A N 1
ATOM 1012 C CA . LEU A 1 131 ? -18.300 2.233 32.939 1.00 87.62 131 LEU A CA 1
ATOM 1013 C C . LEU A 1 131 ? -18.583 1.544 31.598 1.00 87.62 131 LEU A C 1
ATOM 1015 O O . LEU A 1 131 ? -17.851 1.763 30.633 1.00 87.62 131 LEU A O 1
ATOM 1019 N N . ALA A 1 132 ? -19.658 0.754 31.510 1.00 88.62 132 ALA A N 1
ATOM 1020 C CA . ALA A 1 132 ? -20.064 0.125 30.257 1.00 88.62 132 ALA A CA 1
ATOM 1021 C C . ALA A 1 132 ? -20.536 1.160 29.225 1.00 88.62 132 ALA A C 1
ATOM 1023 O O . ALA A 1 132 ? -20.283 1.000 28.031 1.00 88.62 132 ALA A O 1
ATOM 1024 N N . GLU A 1 133 ? -21.200 2.237 29.653 1.00 86.94 133 GLU A N 1
ATOM 1025 C CA . GLU A 1 133 ? -21.595 3.325 28.756 1.00 86.94 133 GLU A CA 1
ATOM 1026 C C . GLU A 1 133 ? -20.387 4.080 28.179 1.00 86.94 133 GLU A C 1
ATOM 1028 O O . GLU A 1 133 ? -20.313 4.270 26.962 1.00 86.94 133 GLU A O 1
ATOM 1033 N N . ASP A 1 134 ? -19.424 4.466 29.020 1.00 84.19 134 ASP A N 1
ATOM 1034 C CA . ASP A 1 134 ? -18.185 5.113 28.577 1.00 84.19 134 ASP A CA 1
ATOM 1035 C C . ASP A 1 134 ? -17.376 4.207 27.639 1.00 84.19 134 ASP A C 1
ATOM 1037 O O . ASP A 1 134 ? -16.948 4.624 26.556 1.00 84.19 134 ASP A O 1
ATOM 1041 N N . TRP A 1 135 ? -17.237 2.929 28.004 1.00 91.38 135 TRP A N 1
ATOM 1042 C CA . TRP A 1 135 ? -16.597 1.940 27.147 1.00 91.38 135 TRP A CA 1
ATOM 1043 C C . TRP A 1 135 ? -17.296 1.840 25.784 1.00 91.38 135 TRP A C 1
ATOM 1045 O O . TRP A 1 135 ? -16.619 1.934 24.763 1.00 91.38 135 TRP A O 1
ATOM 1055 N N . ARG A 1 136 ? -18.637 1.752 25.728 1.00 88.56 136 ARG A N 1
ATOM 1056 C CA . ARG A 1 136 ? -19.397 1.694 24.460 1.00 88.56 136 ARG A CA 1
ATOM 1057 C C . ARG A 1 136 ? -19.146 2.918 23.577 1.00 88.56 136 ARG A C 1
ATOM 1059 O O . ARG A 1 136 ? -19.010 2.769 22.359 1.00 88.56 136 ARG A O 1
ATOM 1066 N N . LYS A 1 137 ? -19.053 4.117 24.165 1.00 85.12 137 LYS A N 1
ATOM 1067 C CA . LYS A 1 137 ? -18.732 5.355 23.430 1.00 85.12 137 LYS A CA 1
ATOM 1068 C C . LYS A 1 137 ? -17.350 5.262 22.779 1.00 85.12 137 LYS A C 1
ATOM 1070 O O . LYS A 1 137 ? -17.236 5.469 21.570 1.00 85.12 137 LYS A O 1
ATOM 1075 N N . ARG A 1 138 ? -16.319 4.876 23.540 1.00 82.25 138 ARG A N 1
ATOM 1076 C CA 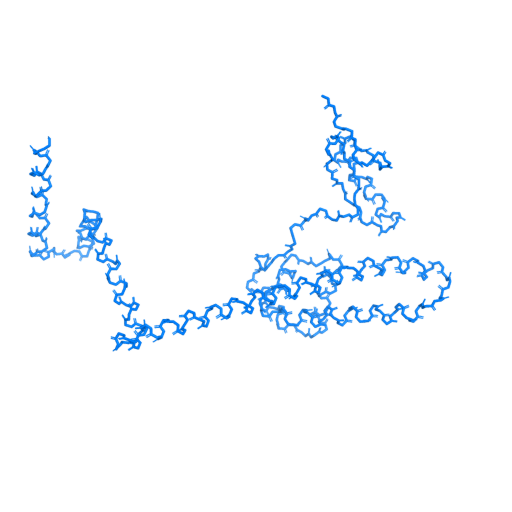. ARG A 1 138 ? -14.944 4.715 23.025 1.00 82.25 138 ARG A CA 1
ATOM 1077 C C . ARG A 1 138 ? -14.829 3.580 22.002 1.00 82.25 138 ARG A C 1
ATOM 1079 O O . ARG A 1 138 ? -14.240 3.759 20.935 1.00 82.25 138 ARG A O 1
ATOM 1086 N N . ALA A 1 139 ? -15.451 2.441 22.288 1.00 88.06 139 ALA A N 1
ATOM 1087 C CA . ALA A 1 139 ? -15.484 1.270 21.418 1.00 88.06 139 ALA A CA 1
ATOM 1088 C C . ALA A 1 139 ? -16.161 1.565 20.072 1.00 88.06 139 ALA A C 1
ATOM 1090 O O . ALA A 1 139 ? -15.726 1.048 19.047 1.00 88.06 139 ALA A O 1
ATOM 1091 N N . THR A 1 140 ? -17.176 2.436 20.037 1.00 86.19 140 THR A N 1
ATOM 1092 C CA . THR A 1 140 ? -17.850 2.817 18.784 1.00 86.19 140 THR A CA 1
ATOM 1093 C C . THR A 1 140 ? -16.898 3.536 17.827 1.00 86.19 140 THR A C 1
ATOM 1095 O O . THR A 1 140 ? -16.794 3.137 16.668 1.00 86.19 140 THR A O 1
ATOM 1098 N N . GLY A 1 141 ? -16.136 4.524 18.309 1.00 81.50 141 GLY A N 1
ATOM 1099 C CA . GLY A 1 141 ? -15.149 5.226 17.477 1.00 81.50 141 GLY A CA 1
ATOM 1100 C C . GLY A 1 141 ? -14.014 4.311 17.001 1.00 81.50 141 GLY A C 1
ATOM 1101 O O . GLY A 1 141 ? -13.570 4.388 15.851 1.00 81.50 141 GLY A O 1
ATOM 1102 N N . TYR A 1 142 ? -13.581 3.377 17.852 1.00 87.06 142 TYR A N 1
ATOM 1103 C CA . TYR A 1 142 ? -12.603 2.366 17.451 1.00 87.06 142 TYR A CA 1
ATOM 1104 C C . TYR A 1 142 ? -13.164 1.404 16.388 1.00 87.06 142 TYR A C 1
ATOM 1106 O O . TYR A 1 142 ? -12.483 1.112 15.404 1.00 87.06 142 TYR A O 1
ATOM 1114 N N . ARG A 1 143 ? -14.430 0.980 16.513 1.00 89.25 143 ARG A N 1
ATOM 1115 C CA . ARG A 1 143 ? -15.131 0.148 15.519 1.00 89.25 143 ARG A CA 1
ATOM 1116 C C . ARG A 1 143 ? -15.213 0.831 14.157 1.00 89.25 143 ARG A C 1
ATOM 1118 O O . ARG A 1 143 ? -14.905 0.207 13.145 1.00 89.25 143 ARG A O 1
ATOM 1125 N N . GLU A 1 144 ? -15.589 2.107 14.131 1.00 85.00 144 GLU A N 1
ATOM 1126 C CA . GLU A 1 144 ? -15.610 2.919 12.907 1.00 85.00 144 GLU A CA 1
ATOM 1127 C C . GLU A 1 144 ? -14.219 2.999 12.270 1.00 85.00 144 GLU A C 1
ATOM 1129 O O . GLU A 1 144 ? -14.071 2.820 11.060 1.00 85.00 144 GLU A O 1
ATOM 1134 N N . THR A 1 145 ? -13.176 3.173 13.084 1.00 86.69 145 THR A N 1
ATOM 1135 C CA . THR A 1 145 ? -11.796 3.225 12.591 1.00 86.69 145 THR A CA 1
ATOM 1136 C C . THR A 1 145 ? -11.348 1.889 11.996 1.00 86.69 145 THR A C 1
ATOM 1138 O O . THR A 1 145 ? -10.759 1.860 10.913 1.00 86.69 145 THR A O 1
ATOM 1141 N N . LEU A 1 146 ? -11.684 0.765 12.636 1.00 91.00 146 LEU A N 1
ATOM 1142 C CA . LEU A 1 146 ? -11.444 -0.573 12.086 1.00 91.00 146 LEU A CA 1
ATOM 1143 C C . LEU A 1 146 ? -12.189 -0.790 10.761 1.00 91.00 146 LEU A C 1
ATOM 1145 O O . LEU A 1 146 ? -11.610 -1.338 9.823 1.00 91.00 146 LEU A O 1
ATOM 1149 N N . ALA A 1 147 ? -13.438 -0.331 10.649 1.00 86.88 147 ALA A N 1
ATOM 1150 C CA . ALA A 1 147 ? -14.213 -0.416 9.412 1.00 86.88 147 ALA A CA 1
ATOM 1151 C C . ALA A 1 147 ? -13.576 0.404 8.274 1.00 86.88 147 ALA A C 1
ATOM 1153 O O . ALA A 1 147 ? -13.447 -0.095 7.151 1.00 86.88 147 ALA A O 1
ATOM 1154 N N . LEU A 1 148 ? -13.103 1.620 8.567 1.00 87.31 148 LEU A N 1
ATOM 1155 C CA . LEU A 1 148 ? -12.364 2.451 7.612 1.00 87.31 148 LEU A CA 1
ATOM 1156 C C . LEU A 1 148 ? -11.079 1.759 7.141 1.00 87.31 148 LEU A C 1
ATOM 1158 O O . LEU A 1 148 ? -10.841 1.665 5.936 1.00 87.31 148 LEU A O 1
ATOM 1162 N N . ARG A 1 149 ? -10.282 1.205 8.064 1.00 92.25 149 ARG A N 1
ATOM 1163 C CA . ARG A 1 149 ? -9.048 0.467 7.737 1.00 92.25 149 ARG A CA 1
ATOM 1164 C C . ARG A 1 149 ? -9.325 -0.814 6.949 1.00 92.25 149 ARG A C 1
ATOM 1166 O O . ARG A 1 149 ? -8.579 -1.156 6.033 1.00 92.25 149 ARG A O 1
ATOM 1173 N N . LEU A 1 150 ? -10.425 -1.509 7.237 1.00 94.38 150 LEU A N 1
ATOM 1174 C CA . LEU A 1 150 ? -10.864 -2.660 6.447 1.00 94.38 150 LEU A CA 1
ATOM 1175 C C . LEU A 1 150 ? -11.212 -2.257 5.015 1.00 94.38 150 LEU A C 1
ATOM 1177 O O . LEU A 1 150 ? -10.774 -2.932 4.082 1.00 94.38 150 LEU A O 1
ATOM 1181 N N . SER A 1 151 ? -11.965 -1.170 4.835 1.00 91.00 151 SER A N 1
ATOM 1182 C CA . SER A 1 151 ? -12.284 -0.626 3.511 1.00 91.00 151 SER A CA 1
ATOM 1183 C C . SER A 1 151 ? -11.015 -0.234 2.746 1.00 91.00 151 SER A C 1
ATOM 1185 O O . SER A 1 151 ? -10.819 -0.660 1.607 1.00 91.00 151 SER A O 1
ATOM 1187 N N . GLU A 1 152 ? -10.088 0.460 3.413 1.00 92.69 152 GLU A N 1
ATOM 1188 C CA . GLU A 1 152 ? -8.774 0.820 2.873 1.00 92.69 152 GLU A CA 1
ATOM 1189 C C . GLU A 1 152 ? -7.995 -0.415 2.396 1.00 92.69 152 GLU A C 1
ATOM 1191 O O . GLU A 1 152 ? -7.550 -0.460 1.249 1.00 92.69 152 GLU A O 1
ATOM 1196 N N . SER A 1 153 ? -7.896 -1.457 3.230 1.00 95.75 153 SER A N 1
ATOM 1197 C CA . SER A 1 153 ? -7.195 -2.695 2.866 1.00 95.75 153 SER A CA 1
ATOM 1198 C C . SER A 1 153 ? -7.820 -3.391 1.649 1.00 95.75 153 SER A C 1
ATOM 1200 O O . SER A 1 153 ? -7.108 -3.965 0.826 1.00 95.75 153 SER A O 1
ATOM 1202 N N . ARG A 1 154 ? -9.153 -3.335 1.499 1.00 93.56 154 ARG A N 1
ATOM 1203 C CA . ARG A 1 154 ? -9.864 -3.909 0.345 1.00 93.56 154 ARG A CA 1
ATOM 1204 C C . ARG A 1 154 ? -9.567 -3.122 -0.925 1.00 93.56 154 ARG A C 1
ATOM 1206 O O . ARG A 1 154 ? -9.255 -3.748 -1.934 1.00 93.56 154 ARG A O 1
ATOM 1213 N N . ARG A 1 155 ? -9.611 -1.787 -0.855 1.00 95.00 155 ARG A N 1
ATOM 1214 C CA . ARG A 1 155 ? -9.266 -0.898 -1.972 1.00 95.00 155 ARG A CA 1
ATOM 1215 C C . ARG A 1 155 ? -7.838 -1.153 -2.454 1.00 95.00 155 ARG A C 1
ATOM 1217 O O . ARG A 1 155 ? -7.645 -1.455 -3.625 1.00 95.00 155 ARG A O 1
ATOM 1224 N N . LEU A 1 156 ? -6.860 -1.136 -1.546 1.00 94.31 156 LEU A N 1
ATOM 1225 C CA . LEU A 1 156 ? -5.453 -1.371 -1.891 1.00 94.31 156 LEU A CA 1
ATOM 1226 C C . LEU A 1 156 ? -5.237 -2.762 -2.506 1.00 94.31 156 LEU A C 1
ATOM 1228 O O . LEU A 1 156 ? -4.503 -2.906 -3.478 1.00 94.31 156 LEU A O 1
ATOM 1232 N N . LYS A 1 157 ? -5.913 -3.802 -1.997 1.00 94.75 157 LYS A N 1
ATOM 1233 C CA . LYS A 1 157 ? -5.853 -5.137 -2.615 1.00 94.75 157 LYS A CA 1
ATOM 1234 C C . LYS A 1 157 ? -6.449 -5.165 -4.023 1.00 94.75 157 LYS A C 1
ATOM 1236 O O . LYS A 1 157 ? -5.901 -5.853 -4.880 1.00 94.75 157 LYS A O 1
ATOM 1241 N N . ALA A 1 158 ? -7.552 -4.455 -4.255 1.00 91.62 158 ALA A N 1
ATOM 1242 C CA . ALA A 1 158 ? -8.159 -4.354 -5.578 1.00 91.62 158 ALA A CA 1
ATOM 1243 C C . ALA A 1 158 ? -7.230 -3.633 -6.566 1.00 91.62 158 ALA A C 1
ATOM 1245 O O . ALA A 1 158 ? -7.082 -4.089 -7.693 1.00 91.62 158 ALA A O 1
ATOM 1246 N N . GLU A 1 159 ? -6.538 -2.578 -6.129 1.00 92.69 159 GLU A N 1
ATOM 1247 C CA . GLU A 1 159 ? -5.542 -1.865 -6.942 1.00 92.69 159 GLU A CA 1
ATOM 1248 C C . GLU A 1 159 ? -4.373 -2.768 -7.341 1.00 92.69 159 GLU A C 1
ATOM 1250 O O . GLU A 1 159 ? -4.028 -2.837 -8.521 1.00 92.69 159 GLU A O 1
ATOM 1255 N N . VAL A 1 160 ? -3.822 -3.527 -6.386 1.00 94.38 160 VAL A N 1
ATOM 1256 C CA . VAL A 1 160 ? -2.755 -4.506 -6.656 1.00 94.38 160 VAL A CA 1
ATOM 1257 C C . VAL A 1 160 ? -3.220 -5.583 -7.635 1.00 94.38 160 VAL A C 1
ATOM 1259 O O . VAL A 1 160 ? -2.480 -5.954 -8.544 1.00 94.38 160 VAL A O 1
ATOM 1262 N N . HIS A 1 161 ? -4.446 -6.082 -7.471 1.00 92.56 161 HIS A N 1
ATOM 1263 C CA . HIS A 1 161 ? -5.008 -7.075 -8.382 1.00 92.56 161 HIS A CA 1
ATOM 1264 C C . HIS A 1 161 ? -5.223 -6.503 -9.789 1.00 92.56 161 HIS A C 1
ATOM 1266 O O . HIS A 1 161 ? -4.834 -7.134 -10.766 1.00 92.56 161 HIS A O 1
ATOM 1272 N N . ALA A 1 162 ? -5.769 -5.292 -9.903 1.00 91.62 162 ALA A N 1
ATOM 1273 C CA . ALA A 1 162 ? -5.978 -4.631 -11.186 1.00 91.62 162 ALA A CA 1
ATOM 1274 C C . ALA A 1 162 ? -4.651 -4.360 -11.916 1.00 91.62 162 ALA A C 1
ATOM 1276 O O . ALA A 1 162 ? -4.567 -4.527 -13.128 1.00 91.62 162 ALA A O 1
ATOM 1277 N N . GLU A 1 163 ? -3.597 -3.977 -11.190 1.00 92.06 163 GLU A N 1
ATOM 1278 C CA . GLU A 1 163 ? -2.250 -3.830 -11.752 1.00 92.06 163 GLU A CA 1
ATOM 1279 C C . GLU A 1 163 ? -1.695 -5.163 -12.269 1.00 92.06 163 GLU A C 1
ATOM 1281 O O . GLU A 1 163 ? -1.141 -5.217 -13.364 1.00 92.06 163 GLU A O 1
ATOM 1286 N N . MET A 1 164 ? -1.888 -6.250 -11.518 1.00 93.62 164 MET A N 1
ATOM 1287 C CA . MET A 1 164 ? -1.490 -7.592 -11.945 1.00 93.62 164 MET A CA 1
ATOM 1288 C C . MET A 1 164 ? -2.212 -8.019 -13.231 1.00 93.62 164 MET A C 1
ATOM 1290 O O . MET A 1 164 ? -1.555 -8.517 -14.143 1.00 93.62 164 MET A O 1
ATOM 1294 N N . VAL A 1 165 ? -3.528 -7.791 -13.320 1.00 93.50 165 VAL A N 1
ATOM 1295 C CA . VAL A 1 165 ? -4.332 -8.103 -14.515 1.00 93.50 165 VAL A CA 1
ATOM 1296 C C . VAL A 1 165 ? -3.840 -7.305 -15.722 1.00 93.50 165 VAL A C 1
ATOM 1298 O O . VAL A 1 165 ? -3.513 -7.909 -16.739 1.00 93.50 165 VAL A O 1
ATOM 1301 N N . ARG A 1 166 ? -3.662 -5.981 -15.589 1.00 92.31 166 ARG A N 1
ATOM 1302 C CA . ARG A 1 166 ? -3.107 -5.144 -16.671 1.00 92.31 166 ARG A CA 1
ATOM 1303 C C . ARG A 1 166 ? -1.739 -5.638 -17.137 1.00 92.31 166 ARG A C 1
ATOM 1305 O O . ARG A 1 166 ? -1.489 -5.757 -18.329 1.00 92.31 166 ARG A O 1
ATOM 1312 N N . ASN A 1 167 ? -0.849 -5.974 -16.203 1.00 91.69 167 ASN A N 1
ATOM 1313 C CA . ASN A 1 167 ? 0.475 -6.499 -16.542 1.00 91.69 167 ASN A CA 1
ATOM 1314 C C . ASN A 1 167 ? 0.402 -7.848 -17.271 1.00 91.69 167 ASN A C 1
ATOM 1316 O O . ASN A 1 167 ? 1.259 -8.142 -18.103 1.00 91.69 167 ASN A O 1
ATOM 1320 N N . GLN A 1 168 ? -0.591 -8.681 -16.962 1.00 93.44 168 GLN A N 1
ATOM 1321 C CA . GLN A 1 168 ? -0.822 -9.939 -17.663 1.00 93.44 168 GLN A CA 1
ATOM 1322 C C . GLN A 1 168 ? -1.368 -9.708 -19.076 1.00 93.44 168 GLN A C 1
ATOM 1324 O O . GLN A 1 168 ? -0.915 -10.370 -20.006 1.00 93.44 168 GLN A O 1
ATOM 1329 N N . GLU A 1 169 ? -2.278 -8.750 -19.247 1.00 93.38 169 GLU A N 1
ATOM 1330 C CA . GLU A 1 169 ? -2.797 -8.342 -20.557 1.00 93.38 169 GLU A CA 1
ATOM 1331 C C . GLU A 1 169 ? -1.686 -7.791 -21.453 1.00 93.38 169 GLU A C 1
ATOM 1333 O O . GLU A 1 169 ? -1.549 -8.251 -22.583 1.00 93.38 169 GLU A O 1
ATOM 1338 N N . TYR A 1 170 ? -0.824 -6.907 -20.936 1.00 90.69 170 TYR A N 1
ATOM 1339 C CA . TYR A 1 170 ? 0.336 -6.415 -21.687 1.00 90.69 170 TYR A CA 1
ATOM 1340 C C . TYR A 1 170 ? 1.283 -7.543 -22.089 1.00 90.69 170 TYR A C 1
ATOM 1342 O O . TYR A 1 170 ? 1.706 -7.610 -23.235 1.00 90.69 170 TYR A O 1
ATOM 1350 N N . LYS A 1 171 ? 1.582 -8.477 -21.179 1.00 92.12 171 LYS A N 1
ATOM 1351 C CA . LYS A 1 171 ? 2.425 -9.638 -21.507 1.00 92.12 171 LYS A CA 1
ATOM 1352 C C . LYS A 1 171 ? 1.803 -10.521 -22.585 1.00 92.12 171 LYS A C 1
ATOM 1354 O O . LYS A 1 171 ? 2.527 -11.030 -23.434 1.00 92.12 171 LYS A O 1
ATOM 1359 N N . LYS A 1 172 ? 0.485 -10.725 -22.532 1.00 94.31 172 LYS A N 1
ATOM 1360 C CA . LYS A 1 172 ? -0.248 -11.492 -23.540 1.00 94.31 172 LYS A CA 1
ATOM 1361 C C . LYS A 1 172 ? -0.189 -10.787 -24.895 1.00 94.31 172 LYS A C 1
ATOM 1363 O O . LYS A 1 172 ? 0.162 -11.425 -25.878 1.00 94.31 172 LYS A O 1
ATOM 1368 N N . HIS A 1 173 ? -0.457 -9.485 -24.920 1.00 94.00 173 HIS A N 1
ATOM 1369 C CA . HIS A 1 173 ? -0.383 -8.678 -26.131 1.00 94.00 173 HIS A CA 1
ATOM 1370 C C . HIS A 1 173 ? 1.027 -8.679 -26.740 1.00 94.00 173 HIS A C 1
ATOM 1372 O O . HIS A 1 173 ? 1.180 -8.980 -27.919 1.00 94.00 173 HIS A O 1
ATOM 1378 N N . ASP A 1 174 ? 2.064 -8.438 -25.931 1.00 92.75 174 ASP A N 1
ATOM 1379 C CA . ASP A 1 174 ? 3.462 -8.501 -26.371 1.00 92.75 174 ASP A CA 1
ATOM 1380 C C . ASP A 1 174 ? 3.786 -9.867 -26.998 1.00 92.75 174 ASP A C 1
ATOM 1382 O O . ASP A 1 174 ? 4.451 -9.937 -28.031 1.00 92.75 174 ASP A O 1
ATOM 1386 N N . ALA A 1 175 ? 3.307 -10.959 -26.392 1.00 93.88 175 ALA A N 1
ATOM 1387 C CA . ALA A 1 175 ? 3.513 -12.310 -26.905 1.00 93.88 175 ALA A CA 1
ATOM 1388 C C . ALA A 1 175 ? 2.770 -12.564 -28.228 1.00 93.88 175 ALA A C 1
ATOM 1390 O O . ALA A 1 175 ? 3.327 -13.209 -29.113 1.00 93.88 175 ALA A O 1
ATOM 1391 N N . GLU A 1 176 ? 1.549 -12.048 -28.388 1.00 95.88 176 GLU A N 1
ATOM 1392 C CA . GLU A 1 176 ? 0.785 -12.128 -29.641 1.00 95.88 176 GLU A CA 1
ATOM 1393 C C . GLU A 1 176 ? 1.480 -11.363 -30.774 1.00 95.88 176 GLU A C 1
ATOM 1395 O O . GLU A 1 176 ? 1.630 -11.893 -31.874 1.00 95.88 176 GLU A O 1
ATOM 1400 N N . VAL A 1 177 ? 1.965 -10.148 -30.495 1.00 95.50 177 VAL A N 1
ATOM 1401 C CA . VAL A 1 177 ? 2.718 -9.335 -31.462 1.00 95.50 177 VAL A CA 1
ATOM 1402 C C . VAL A 1 177 ? 4.025 -10.027 -31.857 1.00 95.50 177 VAL A C 1
ATOM 1404 O O . VAL A 1 177 ? 4.353 -10.095 -33.040 1.00 95.50 177 VAL A O 1
ATOM 1407 N N . ALA A 1 178 ? 4.748 -10.587 -30.884 1.00 93.81 178 ALA A N 1
ATOM 1408 C CA . ALA A 1 178 ? 5.966 -11.353 -31.129 1.00 93.81 178 ALA A CA 1
ATOM 1409 C C . ALA A 1 178 ? 5.706 -12.579 -32.015 1.00 93.81 178 ALA A C 1
ATOM 1411 O O . ALA A 1 178 ? 6.365 -12.749 -33.042 1.00 93.81 178 ALA A O 1
ATOM 1412 N N . ALA A 1 179 ? 4.683 -13.370 -31.685 1.00 95.19 179 ALA A N 1
ATOM 1413 C CA . ALA A 1 179 ? 4.295 -14.536 -32.470 1.00 95.19 179 ALA A CA 1
ATOM 1414 C C . ALA A 1 179 ? 3.903 -14.164 -33.911 1.00 95.19 179 ALA A C 1
ATOM 1416 O O . ALA A 1 179 ? 4.344 -14.827 -34.848 1.00 95.19 179 ALA A O 1
ATOM 1417 N N . ALA A 1 180 ? 3.134 -13.086 -34.102 1.00 95.75 180 ALA A N 1
ATOM 1418 C CA . ALA A 1 180 ? 2.756 -12.597 -35.430 1.00 95.75 180 ALA A CA 1
ATOM 1419 C C . ALA A 1 180 ? 3.966 -12.137 -36.263 1.00 95.75 180 ALA A C 1
ATOM 1421 O O . ALA A 1 180 ? 3.965 -12.281 -37.483 1.00 95.75 180 ALA A O 1
ATOM 1422 N N . ALA A 1 181 ? 5.008 -11.621 -35.608 1.00 94.56 181 ALA A N 1
ATOM 1423 C CA . ALA A 1 181 ? 6.264 -11.235 -36.243 1.00 94.56 181 ALA A CA 1
ATOM 1424 C C . ALA A 1 181 ? 7.235 -12.413 -36.461 1.00 94.56 181 ALA A C 1
ATOM 1426 O O . ALA A 1 181 ? 8.317 -12.206 -37.007 1.00 94.56 181 ALA A O 1
ATOM 1427 N N . GLY A 1 182 ? 6.890 -13.632 -36.023 1.00 96.69 182 GLY A N 1
ATOM 1428 C CA . GLY A 1 182 ? 7.798 -14.782 -36.064 1.00 96.69 182 GLY A CA 1
ATOM 1429 C C . GLY A 1 182 ? 9.044 -14.608 -35.187 1.00 96.69 182 GLY A C 1
ATOM 1430 O O . GLY A 1 182 ? 10.072 -15.218 -35.466 1.00 96.69 182 GLY A O 1
ATOM 1431 N N . ALA A 1 183 ? 8.961 -13.767 -34.154 1.00 96.00 183 ALA A N 1
ATOM 1432 C CA . ALA A 1 183 ? 10.066 -13.411 -33.273 1.00 96.00 183 ALA A CA 1
ATOM 1433 C C . ALA A 1 183 ? 9.683 -13.620 -31.802 1.00 96.00 183 ALA A C 1
ATOM 1435 O O . ALA A 1 183 ? 8.523 -13.813 -31.441 1.00 96.00 183 ALA A O 1
ATOM 1436 N N . THR A 1 184 ? 10.663 -13.555 -30.914 1.00 96.38 184 THR A N 1
ATOM 1437 C CA . THR A 1 184 ? 10.440 -13.501 -29.469 1.00 96.38 184 THR A CA 1
ATOM 1438 C C . THR A 1 184 ? 10.198 -12.062 -29.000 1.00 96.38 184 THR A C 1
ATOM 1440 O O . THR A 1 184 ? 10.642 -11.090 -29.613 1.00 96.38 184 THR A O 1
ATOM 1443 N N . VAL A 1 185 ? 9.536 -11.900 -27.846 1.00 92.69 185 VAL A N 1
ATOM 1444 C CA . VAL A 1 185 ? 9.331 -10.577 -27.217 1.00 92.69 185 VAL A CA 1
ATOM 1445 C C . VAL A 1 185 ? 10.667 -9.876 -26.947 1.00 92.69 185 VAL A C 1
ATOM 1447 O O . VAL A 1 185 ? 10.770 -8.655 -27.055 1.00 92.69 185 VAL A O 1
ATOM 1450 N N . GLN A 1 186 ? 11.704 -10.639 -26.595 1.00 94.31 186 GLN A N 1
ATOM 1451 C CA . GLN A 1 186 ? 13.035 -10.099 -26.340 1.00 94.31 186 GLN A CA 1
ATOM 1452 C C . GLN A 1 186 ? 13.670 -9.534 -27.616 1.00 94.31 186 GLN A C 1
ATOM 1454 O O . GLN A 1 186 ? 14.215 -8.433 -27.573 1.00 94.31 186 GLN A O 1
ATOM 1459 N N . GLU A 1 187 ? 13.559 -10.242 -28.740 1.00 94.19 187 GLU A N 1
ATOM 1460 C CA . GLU A 1 187 ? 14.067 -9.782 -30.038 1.00 94.19 187 GLU A CA 1
ATOM 1461 C C . GLU A 1 187 ? 13.337 -8.527 -30.514 1.00 94.19 187 GLU A C 1
ATOM 1463 O O . GLU A 1 187 ? 13.988 -7.562 -30.908 1.00 94.19 187 GLU A O 1
ATOM 1468 N N . LEU A 1 188 ? 12.004 -8.482 -30.395 1.00 93.19 188 LEU A N 1
ATOM 1469 C CA . LEU A 1 188 ? 11.243 -7.280 -30.744 1.00 93.19 188 LEU A CA 1
ATOM 1470 C C . LEU A 1 188 ? 11.630 -6.075 -29.882 1.00 93.19 188 LEU A C 1
ATOM 1472 O O . LEU A 1 188 ? 11.766 -4.967 -30.399 1.00 93.19 188 LEU A O 1
ATOM 1476 N N . ARG A 1 189 ? 11.853 -6.273 -28.577 1.00 93.06 189 ARG A N 1
ATOM 1477 C CA . ARG A 1 189 ? 12.315 -5.199 -27.683 1.00 93.06 189 ARG A CA 1
ATOM 1478 C C . ARG A 1 189 ? 13.724 -4.728 -28.027 1.00 93.06 189 ARG A C 1
ATOM 1480 O O . ARG A 1 189 ? 13.965 -3.524 -28.016 1.00 93.06 189 ARG A O 1
ATOM 1487 N N . ALA A 1 190 ? 14.635 -5.646 -28.350 1.00 92.12 190 ALA A N 1
ATOM 1488 C CA . ALA A 1 190 ? 15.984 -5.299 -28.791 1.00 92.12 190 ALA A CA 1
ATOM 1489 C C . ALA A 1 190 ? 15.948 -4.505 -30.105 1.00 92.12 190 ALA A C 1
ATOM 1491 O O . ALA A 1 190 ? 16.569 -3.449 -30.203 1.00 92.12 190 ALA A O 1
ATOM 1492 N N . HIS A 1 191 ? 15.147 -4.957 -31.075 1.00 94.06 191 HIS A N 1
ATOM 1493 C CA . HIS A 1 191 ? 14.959 -4.262 -32.343 1.00 94.06 191 HIS A CA 1
ATOM 1494 C C . HIS A 1 191 ? 14.368 -2.860 -32.146 1.00 94.06 191 HIS A C 1
ATOM 1496 O O . HIS A 1 191 ? 14.915 -1.886 -32.658 1.00 94.06 191 HIS A O 1
ATOM 1502 N N . ALA A 1 192 ? 13.309 -2.727 -31.340 1.00 92.50 192 ALA A N 1
ATOM 1503 C CA . ALA A 1 192 ? 12.730 -1.427 -31.003 1.00 92.50 192 ALA A CA 1
ATOM 1504 C C . ALA A 1 192 ? 13.748 -0.497 -30.314 1.00 92.50 192 ALA A C 1
ATOM 1506 O O . ALA A 1 192 ? 13.762 0.704 -30.585 1.00 92.50 192 ALA A O 1
ATOM 1507 N N . GLY A 1 193 ? 14.617 -1.049 -29.460 1.00 91.44 193 GLY A N 1
ATOM 1508 C CA . GLY A 1 193 ? 15.710 -0.324 -28.813 1.00 91.44 193 GLY A CA 1
ATOM 1509 C C . GLY A 1 193 ? 16.743 0.219 -29.803 1.00 91.44 193 GLY A C 1
ATOM 1510 O O . GLY A 1 193 ? 17.077 1.402 -29.736 1.00 91.44 193 GLY A O 1
ATOM 1511 N N . GLU A 1 194 ? 17.206 -0.600 -30.752 1.00 94.31 194 GLU A N 1
ATOM 1512 C CA . GLU A 1 194 ? 18.131 -0.138 -31.797 1.00 94.31 194 GLU A CA 1
ATOM 1513 C C . GLU A 1 194 ? 17.476 0.912 -32.703 1.00 94.31 194 GLU A C 1
ATOM 1515 O O . GLU A 1 194 ? 18.075 1.957 -32.942 1.00 94.31 194 GLU A O 1
ATOM 1520 N N . VAL A 1 195 ? 16.213 0.725 -33.106 1.00 94.38 195 VAL A N 1
ATOM 1521 C CA . VAL A 1 195 ? 15.475 1.731 -33.892 1.00 94.38 195 VAL A CA 1
ATOM 1522 C C . VAL A 1 195 ? 15.353 3.056 -33.130 1.00 94.38 195 VAL A C 1
ATOM 1524 O O . VAL A 1 195 ? 15.542 4.129 -33.705 1.00 94.38 195 VAL A O 1
ATOM 1527 N N . ALA A 1 196 ? 15.047 3.017 -31.831 1.00 90.94 196 ALA A N 1
ATOM 1528 C CA . ALA A 1 196 ? 14.960 4.221 -31.006 1.00 90.94 196 ALA A CA 1
ATOM 1529 C C . ALA A 1 196 ? 16.320 4.926 -30.870 1.00 90.94 196 ALA A C 1
ATOM 1531 O O . ALA A 1 196 ? 16.398 6.149 -30.991 1.00 90.94 196 ALA A O 1
ATOM 1532 N N . LYS A 1 197 ? 17.398 4.162 -30.671 1.00 90.94 197 LYS A N 1
ATOM 1533 C CA . LYS A 1 197 ? 18.773 4.671 -30.621 1.00 90.94 197 LYS A CA 1
ATOM 1534 C C . LYS A 1 197 ? 19.193 5.297 -31.947 1.00 90.94 197 LYS A C 1
ATOM 1536 O O . LYS A 1 197 ? 19.740 6.393 -31.939 1.00 90.94 197 LYS A O 1
ATOM 1541 N N . GLU A 1 198 ? 18.917 4.652 -33.076 1.00 91.94 198 GLU A N 1
ATOM 1542 C CA . GLU A 1 198 ? 19.194 5.208 -34.403 1.00 91.94 198 GLU A CA 1
ATOM 1543 C C . GLU A 1 198 ? 18.438 6.519 -34.627 1.00 91.94 198 GLU A C 1
ATOM 1545 O O . GLU A 1 198 ? 19.030 7.501 -35.073 1.00 91.94 198 GLU A O 1
ATOM 1550 N N . ARG A 1 199 ? 17.154 6.580 -34.247 1.00 91.75 199 ARG A N 1
ATOM 1551 C CA . ARG A 1 199 ? 16.368 7.823 -34.294 1.00 91.75 199 ARG A CA 1
ATOM 1552 C C . ARG A 1 199 ? 16.994 8.925 -33.442 1.00 91.75 199 ARG A C 1
ATOM 1554 O O . ARG A 1 199 ? 17.077 10.058 -33.906 1.00 91.75 199 ARG A O 1
ATOM 1561 N N . LEU A 1 200 ? 17.467 8.596 -32.240 1.00 90.44 200 LEU A N 1
ATOM 1562 C CA . LEU A 1 200 ? 18.131 9.555 -31.358 1.00 90.44 200 LEU A CA 1
ATOM 1563 C C . LEU A 1 200 ? 19.460 10.047 -31.949 1.00 90.44 200 LEU A C 1
ATOM 1565 O O . LEU A 1 200 ? 19.704 11.249 -31.974 1.00 90.44 200 LEU A O 1
ATOM 1569 N N . ILE A 1 201 ? 20.292 9.140 -32.469 1.00 88.25 201 ILE A N 1
ATOM 1570 C CA . ILE A 1 201 ? 21.559 9.480 -33.138 1.00 88.25 201 ILE A CA 1
ATOM 1571 C C . ILE A 1 201 ? 21.303 10.390 -34.340 1.00 88.25 201 ILE A C 1
ATOM 1573 O O . ILE A 1 201 ? 22.041 11.349 -34.548 1.00 88.25 201 ILE A O 1
ATOM 1577 N N . ASN A 1 202 ? 20.263 10.108 -35.124 1.00 87.00 202 ASN A N 1
ATOM 1578 C CA . ASN A 1 202 ? 19.916 10.914 -36.288 1.00 87.00 202 ASN A CA 1
ATOM 1579 C C . ASN A 1 202 ? 19.394 12.302 -35.888 1.00 87.00 202 ASN A C 1
ATOM 1581 O O . ASN A 1 202 ? 19.770 13.284 -36.519 1.00 87.00 202 ASN A O 1
ATOM 1585 N N . ALA A 1 203 ? 18.587 12.400 -34.827 1.00 90.00 203 ALA A N 1
ATOM 1586 C CA . ALA A 1 203 ? 18.081 13.678 -34.323 1.00 90.00 203 ALA A CA 1
ATOM 1587 C C . ALA A 1 203 ? 19.180 14.552 -33.687 1.00 90.00 203 ALA A C 1
ATOM 1589 O O . ALA A 1 203 ? 19.159 15.770 -33.832 1.00 90.00 203 ALA A O 1
ATOM 1590 N N . HIS A 1 204 ? 20.160 13.932 -33.023 1.00 91.25 204 HIS A N 1
ATOM 1591 C CA . HIS A 1 204 ? 21.232 14.603 -32.274 1.00 91.25 204 HIS A CA 1
ATOM 1592 C C . HIS A 1 204 ? 22.611 14.371 -32.896 1.00 91.25 204 HIS A C 1
ATOM 1594 O O . HIS A 1 204 ? 23.626 14.218 -32.211 1.00 91.25 204 HIS A O 1
ATOM 1600 N N . GLN A 1 205 ? 22.658 14.317 -34.225 1.00 87.06 205 GLN A N 1
ATOM 1601 C CA . GLN A 1 205 ? 23.849 13.907 -34.960 1.00 87.06 205 GLN A CA 1
ATOM 1602 C C . GLN A 1 205 ? 25.109 14.739 -34.633 1.00 87.06 205 GLN A C 1
ATOM 1604 O O . GLN A 1 205 ? 26.172 14.132 -34.455 1.00 87.06 205 GLN A O 1
ATOM 1609 N N . PRO A 1 206 ? 25.048 16.085 -34.507 1.00 87.44 206 PRO A N 1
ATOM 1610 C CA . PRO A 1 206 ? 26.223 16.890 -34.163 1.00 87.44 206 PRO A CA 1
ATOM 1611 C C . PRO A 1 206 ? 26.776 16.572 -32.767 1.00 87.44 206 PRO A C 1
ATOM 1613 O O . PRO A 1 206 ? 27.985 16.416 -32.589 1.00 87.44 206 PRO A O 1
ATOM 1616 N N . GLU A 1 207 ? 25.890 16.419 -31.784 1.00 89.00 207 GLU A N 1
ATOM 1617 C CA . GLU A 1 207 ? 26.244 16.140 -30.389 1.00 89.00 207 GLU A CA 1
ATOM 1618 C C . GLU A 1 207 ? 26.820 14.732 -30.242 1.00 89.00 207 GLU A C 1
ATOM 1620 O O . GLU A 1 207 ? 27.865 14.549 -29.617 1.00 89.00 207 GLU A O 1
ATOM 1625 N N . PHE A 1 208 ? 26.199 13.747 -30.899 1.00 89.50 208 PHE A N 1
ATOM 1626 C CA . PHE A 1 208 ? 26.698 12.376 -30.941 1.00 89.50 208 PHE A CA 1
ATOM 1627 C C . PHE A 1 208 ? 28.106 12.298 -31.542 1.00 89.50 208 PHE A C 1
ATOM 1629 O O . PHE A 1 208 ? 28.975 11.616 -31.002 1.00 89.50 208 PHE A O 1
ATOM 1636 N N . ARG A 1 209 ? 28.365 13.019 -32.641 1.00 88.25 209 ARG A N 1
ATOM 1637 C CA . ARG A 1 209 ? 29.692 13.054 -33.278 1.00 88.25 209 ARG A CA 1
ATOM 1638 C C . ARG A 1 209 ? 30.754 13.655 -32.372 1.00 88.25 209 ARG A C 1
ATOM 1640 O O . ARG A 1 209 ? 31.853 13.111 -32.326 1.00 88.25 209 ARG A O 1
ATOM 1647 N N . ARG A 1 210 ? 30.433 14.739 -31.659 1.00 90.75 210 ARG A N 1
ATOM 1648 C CA . ARG A 1 210 ? 31.343 15.337 -30.674 1.00 90.75 210 ARG A CA 1
ATOM 1649 C C . ARG A 1 210 ? 31.731 14.307 -29.613 1.00 90.75 210 ARG A C 1
ATOM 1651 O O . ARG A 1 210 ? 32.910 14.013 -29.478 1.00 90.75 210 ARG A O 1
ATOM 1658 N N . TYR A 1 211 ? 30.749 13.670 -28.973 1.00 91.38 211 TYR A N 1
ATOM 1659 C CA . TYR A 1 211 ? 31.021 12.642 -27.963 1.00 91.38 211 TYR A CA 1
ATOM 1660 C C . TYR A 1 211 ? 31.797 11.442 -28.510 1.00 91.38 211 TYR A C 1
ATOM 1662 O O . TYR A 1 211 ? 32.646 10.887 -27.818 1.00 91.38 211 TYR A O 1
ATOM 1670 N N . LEU A 1 212 ? 31.540 11.047 -29.759 1.00 89.75 212 LEU A N 1
ATOM 1671 C CA . LEU A 1 212 ? 32.293 9.980 -30.407 1.00 89.75 212 LEU A CA 1
ATOM 1672 C C . LEU A 1 212 ? 33.765 10.368 -30.615 1.00 89.75 212 LEU A C 1
ATOM 1674 O O . LEU A 1 212 ? 34.639 9.526 -30.441 1.00 89.75 212 LEU A O 1
ATOM 1678 N N . ILE A 1 213 ? 34.050 11.619 -30.985 1.00 91.19 213 ILE A N 1
ATOM 1679 C CA . ILE A 1 213 ? 35.426 12.119 -31.113 1.00 91.19 213 ILE A CA 1
ATOM 1680 C C . ILE A 1 213 ? 36.123 12.116 -29.752 1.00 91.19 213 ILE A C 1
ATOM 1682 O O . ILE A 1 213 ? 37.221 11.569 -29.644 1.00 91.19 213 ILE A O 1
ATOM 1686 N N . ASP A 1 214 ? 35.460 12.660 -28.732 1.00 91.94 214 ASP A N 1
ATOM 1687 C CA . ASP A 1 214 ? 36.003 12.771 -27.377 1.00 91.94 214 ASP A CA 1
ATOM 1688 C C . ASP A 1 214 ? 36.339 11.384 -26.800 1.00 91.94 214 ASP A C 1
ATOM 1690 O O . ASP A 1 214 ? 37.463 11.154 -26.362 1.00 91.94 214 ASP A O 1
ATOM 1694 N N . ALA A 1 215 ? 35.428 10.410 -26.915 1.00 92.06 215 ALA A N 1
ATOM 1695 C CA . ALA A 1 215 ? 35.642 9.051 -26.410 1.00 92.06 215 ALA A CA 1
ATOM 1696 C C . ALA A 1 215 ? 36.819 8.316 -27.085 1.00 92.06 215 ALA A C 1
ATOM 1698 O O . ALA A 1 215 ? 37.545 7.562 -26.439 1.00 92.06 215 ALA A O 1
ATOM 1699 N N . TYR A 1 216 ? 37.039 8.519 -28.389 1.00 93.12 216 TYR A N 1
ATOM 1700 C CA . TYR A 1 216 ? 38.209 7.951 -29.074 1.00 93.12 216 TYR A CA 1
ATOM 1701 C C . TYR A 1 216 ? 39.509 8.633 -28.632 1.00 93.12 216 TYR A C 1
ATOM 1703 O O . TYR A 1 216 ? 40.521 7.952 -28.447 1.00 93.12 216 TYR A O 1
ATOM 1711 N N . ALA A 1 217 ? 39.479 9.956 -28.442 1.00 91.25 217 ALA A N 1
ATOM 1712 C CA . ALA A 1 217 ? 40.621 10.716 -27.948 1.00 91.25 217 ALA A CA 1
ATOM 1713 C C . ALA A 1 217 ? 41.013 10.294 -26.521 1.00 91.25 217 ALA A C 1
ATOM 1715 O O . ALA A 1 217 ? 42.196 10.084 -26.260 1.00 91.25 217 ALA A O 1
ATOM 1716 N N . GLU A 1 218 ? 40.037 10.085 -25.632 1.00 93.94 218 GLU A N 1
ATOM 1717 C CA . GLU A 1 218 ? 40.253 9.587 -24.265 1.00 93.94 218 GLU A CA 1
ATOM 1718 C C . GLU A 1 218 ? 40.911 8.203 -24.235 1.00 93.94 218 GLU A C 1
ATOM 1720 O O . GLU A 1 218 ? 41.789 7.942 -23.415 1.00 93.94 218 GLU A O 1
ATOM 1725 N N . LEU A 1 219 ? 40.531 7.323 -25.163 1.00 93.62 219 LEU A N 1
ATOM 1726 C CA . LEU A 1 219 ? 41.127 5.993 -25.307 1.00 93.62 219 LEU A CA 1
ATOM 1727 C C . LEU A 1 219 ? 42.482 6.008 -26.040 1.00 93.62 219 LEU A C 1
ATOM 1729 O O . LEU A 1 219 ? 43.084 4.951 -26.231 1.00 93.62 219 LEU A O 1
ATOM 1733 N N . GLY A 1 220 ? 42.965 7.177 -26.476 1.00 93.81 220 GLY A N 1
ATOM 1734 C CA . GLY A 1 220 ? 44.237 7.325 -27.188 1.00 93.81 220 GLY A CA 1
ATOM 1735 C C . GLY A 1 220 ? 44.255 6.672 -28.573 1.00 93.81 220 GLY A C 1
ATOM 1736 O O . GLY A 1 220 ? 45.328 6.403 -29.116 1.00 93.81 220 GLY A O 1
ATOM 1737 N N . ILE A 1 221 ? 43.085 6.398 -29.156 1.00 92.00 221 ILE A N 1
ATOM 1738 C CA . ILE A 1 221 ? 42.958 5.728 -30.452 1.00 92.00 221 ILE A CA 1
ATOM 1739 C C . ILE A 1 221 ? 42.423 6.677 -31.521 1.00 92.00 221 ILE A C 1
ATOM 1741 O O . ILE A 1 221 ? 41.579 7.538 -31.294 1.00 92.00 221 ILE A O 1
ATOM 1745 N N . SER A 1 222 ? 42.913 6.505 -32.746 1.00 87.25 222 SER A N 1
ATOM 1746 C CA . SER A 1 222 ? 42.492 7.337 -33.874 1.00 87.25 222 SER A CA 1
ATOM 1747 C C . SER A 1 222 ? 41.088 6.975 -34.355 1.00 87.25 222 SER A C 1
ATOM 1749 O O . SER A 1 222 ? 40.757 5.795 -34.491 1.00 87.25 222 SER A O 1
ATOM 1751 N N . LEU A 1 223 ? 40.293 7.981 -34.743 1.00 87.50 223 LEU A N 1
ATOM 1752 C CA . LEU A 1 223 ? 39.033 7.720 -35.439 1.00 87.50 223 LEU A CA 1
ATOM 1753 C C . LEU A 1 223 ? 39.287 6.988 -36.773 1.00 87.50 223 LEU A C 1
ATOM 1755 O O . LEU A 1 223 ? 40.119 7.426 -37.583 1.00 87.50 223 LEU A O 1
ATOM 1759 N N . PRO A 1 224 ? 38.517 5.933 -37.087 1.00 90.81 224 PRO A N 1
ATOM 1760 C CA . PRO A 1 224 ? 38.560 5.290 -38.394 1.00 90.81 224 PRO A CA 1
ATOM 1761 C C . PRO A 1 224 ? 38.337 6.293 -39.537 1.00 90.81 224 PRO A C 1
ATOM 1763 O O . PRO A 1 224 ? 37.451 7.148 -39.465 1.00 90.81 224 PRO A O 1
ATOM 1766 N N . ALA A 1 225 ? 39.112 6.177 -40.622 1.00 85.31 225 ALA A N 1
ATOM 1767 C CA . ALA A 1 225 ? 39.064 7.107 -41.760 1.00 85.31 225 ALA A CA 1
ATOM 1768 C C . ALA A 1 225 ? 37.654 7.243 -42.369 1.00 85.31 225 ALA A C 1
ATOM 1770 O O . ALA A 1 225 ? 37.227 8.346 -42.704 1.00 85.31 225 ALA A O 1
ATOM 1771 N N . ARG A 1 226 ? 36.892 6.139 -42.414 1.00 83.31 226 ARG A N 1
ATOM 1772 C CA . ARG A 1 226 ? 35.490 6.123 -42.866 1.00 83.31 226 ARG A CA 1
ATOM 1773 C C . ARG A 1 226 ? 34.575 7.048 -42.052 1.00 83.31 226 ARG A C 1
ATOM 1775 O O . ARG A 1 226 ? 33.681 7.666 -42.611 1.00 83.31 226 ARG A O 1
ATOM 1782 N N . ILE A 1 227 ? 34.803 7.152 -40.739 1.00 81.38 227 ILE A N 1
ATOM 1783 C CA . ILE A 1 227 ? 33.986 7.982 -39.843 1.00 81.38 227 ILE A CA 1
ATOM 1784 C C . ILE A 1 227 ? 34.386 9.449 -40.006 1.00 81.38 227 ILE A C 1
ATOM 1786 O O . ILE A 1 227 ? 33.516 10.301 -40.140 1.00 81.38 227 ILE A O 1
ATOM 1790 N N . ARG A 1 228 ? 35.693 9.736 -40.090 1.00 81.94 228 ARG A N 1
ATOM 1791 C CA . ARG A 1 228 ? 36.202 11.093 -40.357 1.00 81.94 228 ARG A CA 1
ATOM 1792 C C . ARG A 1 228 ? 35.657 11.673 -41.663 1.00 81.94 228 ARG A C 1
ATOM 1794 O O . ARG A 1 228 ? 35.186 12.804 -41.658 1.00 81.94 228 ARG A O 1
ATOM 1801 N N . ARG A 1 229 ? 35.663 10.887 -42.748 1.00 83.88 229 ARG A N 1
ATOM 1802 C CA . ARG A 1 229 ? 35.101 11.301 -44.045 1.00 83.88 229 ARG A CA 1
ATOM 1803 C C . ARG A 1 229 ? 33.610 11.641 -43.926 1.00 83.88 229 ARG A C 1
ATOM 1805 O O . ARG A 1 229 ? 33.215 12.732 -44.313 1.00 83.88 229 ARG A O 1
ATOM 1812 N N . ARG A 1 230 ? 32.818 10.773 -43.288 1.00 79.31 230 ARG A N 1
ATOM 1813 C CA . ARG A 1 230 ? 31.373 10.985 -43.097 1.00 79.31 230 ARG A CA 1
ATOM 1814 C C . ARG A 1 230 ? 31.046 12.213 -42.234 1.00 79.31 230 ARG A C 1
ATOM 1816 O O . ARG A 1 230 ? 30.045 12.880 -42.465 1.00 79.31 230 ARG A O 1
ATOM 1823 N N . ILE A 1 231 ? 31.878 12.519 -41.234 1.00 81.06 231 ILE A N 1
ATOM 1824 C CA . ILE A 1 231 ? 31.734 13.739 -40.422 1.00 81.06 231 ILE A CA 1
ATOM 1825 C C . ILE A 1 231 ? 32.015 14.985 -41.270 1.00 81.06 231 ILE A C 1
ATOM 1827 O O . ILE A 1 231 ? 31.259 15.950 -41.179 1.00 81.06 231 ILE A O 1
ATOM 1831 N N . ALA A 1 232 ? 33.058 14.952 -42.104 1.00 79.75 232 ALA A N 1
ATOM 1832 C CA . ALA A 1 232 ? 33.423 16.065 -42.977 1.00 79.75 232 ALA A CA 1
ATOM 1833 C C . ALA A 1 232 ? 32.370 16.328 -44.071 1.00 79.75 232 ALA A C 1
ATOM 1835 O O . ALA A 1 232 ? 32.009 17.478 -44.307 1.00 79.75 232 ALA A O 1
ATOM 1836 N N . GLU A 1 233 ? 31.822 15.277 -44.688 1.00 79.69 233 GLU A N 1
ATOM 1837 C CA . GLU A 1 233 ? 30.796 15.387 -45.739 1.00 79.69 233 GLU A CA 1
ATOM 1838 C C . GLU A 1 233 ? 29.524 16.065 -45.212 1.00 79.69 233 GLU A C 1
ATOM 1840 O O . GLU A 1 233 ? 29.092 17.083 -45.745 1.00 79.69 233 GLU A O 1
ATOM 1845 N N . SER A 1 234 ? 28.990 15.605 -44.081 1.00 70.62 234 SER A N 1
ATOM 1846 C CA . SER A 1 234 ? 27.791 16.215 -43.497 1.00 70.62 234 SER A CA 1
ATOM 1847 C C . SER A 1 234 ? 28.030 17.597 -42.872 1.00 70.62 234 SER A C 1
ATOM 1849 O O . SER A 1 234 ? 27.087 18.364 -42.727 1.00 70.62 234 SER A O 1
ATOM 1851 N N . ALA A 1 235 ? 29.261 17.937 -42.468 1.00 67.38 235 ALA A N 1
ATOM 1852 C CA . ALA A 1 235 ? 29.585 19.312 -42.067 1.00 67.38 235 ALA A CA 1
ATOM 1853 C C . ALA A 1 235 ? 29.550 20.278 -43.267 1.00 67.38 235 ALA A C 1
ATOM 1855 O O . ALA A 1 235 ? 29.283 21.464 -43.095 1.00 67.38 235 ALA A O 1
ATOM 1856 N N . THR A 1 236 ? 29.787 19.759 -44.475 1.00 64.88 236 THR A N 1
ATOM 1857 C CA . THR A 1 236 ? 29.749 20.531 -45.722 1.00 64.88 236 THR A CA 1
ATOM 1858 C C . THR A 1 236 ? 28.306 20.771 -46.184 1.00 64.88 236 THR A C 1
ATOM 1860 O O . THR A 1 236 ? 27.986 21.884 -46.586 1.00 64.88 236 THR A O 1
ATOM 1863 N N . GLU A 1 237 ? 27.412 19.783 -46.035 1.00 60.53 237 GLU A N 1
ATOM 1864 C CA . GLU A 1 237 ? 25.979 19.898 -46.383 1.00 60.53 237 GLU A CA 1
ATOM 1865 C C . GLU A 1 237 ? 25.239 20.971 -45.558 1.00 60.53 237 GLU A C 1
ATOM 1867 O O . GLU A 1 237 ? 24.495 21.781 -46.113 1.00 60.53 237 GLU A O 1
ATOM 1872 N N . VAL A 1 238 ? 25.517 21.058 -44.250 1.00 59.72 238 VAL A N 1
ATOM 1873 C CA . VAL A 1 238 ? 24.923 22.074 -43.354 1.00 59.72 238 VAL A CA 1
ATOM 1874 C C . VAL A 1 238 ? 25.354 23.501 -43.730 1.00 59.72 238 VAL A C 1
ATOM 1876 O O . VAL A 1 238 ? 24.592 24.449 -43.552 1.00 59.72 238 VAL A O 1
ATOM 1879 N N . LEU A 1 239 ? 26.561 23.672 -44.283 1.00 58.94 239 LEU A N 1
ATOM 1880 C CA . LEU A 1 239 ? 27.061 24.975 -44.736 1.00 58.94 239 LEU A CA 1
ATOM 1881 C C . LEU A 1 239 ? 26.441 25.408 -46.073 1.00 58.94 239 LEU A C 1
ATOM 1883 O O . LEU A 1 239 ? 26.276 26.604 -46.298 1.00 58.94 239 LEU A O 1
ATOM 1887 N N . THR A 1 240 ? 26.064 24.461 -46.936 1.00 58.38 240 THR A N 1
ATOM 1888 C CA . THR A 1 240 ? 25.397 24.750 -48.216 1.00 58.38 240 THR A CA 1
ATOM 1889 C C . THR A 1 240 ? 23.899 25.033 -48.077 1.00 58.38 240 THR A C 1
ATOM 1891 O O . THR A 1 240 ? 23.389 25.895 -48.786 1.00 58.38 240 THR A O 1
ATOM 1894 N N . GLU A 1 241 ? 23.190 24.389 -47.143 1.00 54.94 241 GLU A N 1
ATOM 1895 C CA . GLU A 1 241 ? 21.763 24.672 -46.899 1.00 54.94 241 GLU A CA 1
ATOM 1896 C C . GLU A 1 241 ? 21.541 26.016 -46.180 1.00 54.94 241 GLU A C 1
ATOM 1898 O O . GLU A 1 241 ? 20.557 26.704 -46.443 1.00 54.94 241 GLU A O 1
ATOM 1903 N N . GLY A 1 242 ? 22.491 26.455 -45.346 1.00 51.56 242 GLY A N 1
ATOM 1904 C CA . GLY A 1 242 ? 22.446 27.764 -44.679 1.00 51.56 242 GLY A CA 1
ATOM 1905 C C . GLY A 1 242 ? 22.770 28.972 -45.573 1.00 51.56 242 GLY A C 1
ATOM 1906 O O . GLY A 1 242 ? 22.603 30.104 -45.132 1.00 51.56 242 GLY A O 1
ATOM 1907 N N . GLN A 1 243 ? 23.235 28.756 -46.809 1.00 49.75 243 GLN A N 1
ATOM 1908 C CA . GLN A 1 243 ? 23.514 29.816 -47.793 1.00 49.75 243 GLN A CA 1
ATOM 1909 C C . GLN A 1 243 ? 22.399 29.988 -48.839 1.00 49.75 243 GLN A C 1
ATOM 1911 O O . GLN A 1 243 ? 22.472 30.900 -49.660 1.00 49.75 243 GLN A O 1
ATOM 1916 N N . ALA A 1 244 ? 21.381 29.121 -48.818 1.00 51.22 244 ALA A N 1
ATOM 1917 C CA . ALA A 1 244 ? 20.266 29.114 -49.767 1.00 51.22 244 ALA A CA 1
ATOM 1918 C C . ALA A 1 244 ? 18.923 29.577 -49.156 1.00 51.22 244 ALA A C 1
ATOM 1920 O O . ALA A 1 244 ? 17.889 29.444 -49.810 1.00 51.22 244 ALA A O 1
ATOM 1921 N N . SER A 1 245 ? 18.931 30.104 -47.922 1.00 43.66 245 SER A N 1
ATOM 1922 C CA . SER A 1 245 ? 17.781 30.753 -47.261 1.00 43.66 245 SER A CA 1
ATOM 1923 C C . SER A 1 245 ? 17.970 32.259 -47.140 1.00 43.66 245 SER A C 1
ATOM 1925 O O . SER A 1 245 ? 19.112 32.680 -46.850 1.00 43.66 245 SER A O 1
#

Secondary structure (DSSP, 8-state):
-PPPPS-TTS-EESSHHHHHHHHHHHHHHHS---EEEE-TTSSEEEESS--------GGGS-HHHHHHHHHS-HHHHHHHHHHHHHT-S-HHHHHHHTSTTTHHHHHHHHHHHHHHHHHHHHHTTT---HHHHHHHHHHHHHHHHHHHHHHHHHHHHHHHHHHHHHHHHHHHHHHHHHHHTTS-HHHHHHHHHHHHHHHHHHHTHHHHHHHHHHHHHHTT-PPPHHHHHHHHHHHHHHHHHTT--